Protein AF-A0A3M7MKB9-F1 (afdb_monomer_lite)

Sequence (208 aa):
MAQLQQQQKLPTPSTSHLDFATIYEPAEDSFLFLDTLTSTAESAFLHSRFHQDTDTDTDTTRIVQADLSSALQRGCVDVLLFNPPYVPTESVPVPVTEDACGQMDRFERESQLLALSYAGGEDGMEVTERLLAEVPGALSARGAAYVLFCARNKAGEALKRLMAGEKWRAKTEGEEQWEWAAEVVGKTGGKGGWERLEIWRIWRRFSS

pLDDT: mean 84.41, std 15.26, range [37.31, 98.62]

Structure (mmCIF, N/CA/C/O backbone):
data_AF-A0A3M7MKB9-F1
#
_entry.id   AF-A0A3M7MKB9-F1
#
loop_
_atom_site.group_PDB
_atom_site.id
_atom_site.type_symbol
_atom_site.label_atom_id
_atom_site.label_alt_id
_atom_site.label_comp_id
_atom_site.label_asym_id
_atom_site.label_entity_id
_atom_site.label_seq_id
_atom_site.pdbx_PDB_ins_code
_atom_site.Cartn_x
_atom_site.Cartn_y
_atom_site.Cartn_z
_atom_site.occupancy
_atom_site.B_iso_or_equiv
_atom_site.auth_seq_id
_atom_site.auth_comp_id
_atom_site.auth_asym_id
_atom_site.auth_atom_id
_atom_site.pdbx_PDB_model_num
ATOM 1 N N . MET A 1 1 ? 27.527 -45.168 -19.152 1.00 37.31 1 MET A N 1
ATOM 2 C CA . MET A 1 1 ? 28.279 -44.236 -18.284 1.00 37.31 1 MET A CA 1
ATOM 3 C C . MET A 1 1 ? 28.032 -42.823 -18.800 1.00 37.31 1 MET A C 1
ATOM 5 O O . MET A 1 1 ? 28.709 -42.407 -19.729 1.00 37.31 1 MET A O 1
ATOM 9 N N . ALA A 1 2 ? 27.002 -42.136 -18.300 1.00 40.38 2 ALA A N 1
ATOM 10 C CA . ALA A 1 2 ? 26.713 -40.753 -18.681 1.00 40.38 2 ALA A CA 1
ATOM 11 C C . ALA A 1 2 ? 27.564 -39.816 -17.811 1.00 40.38 2 ALA A C 1
ATOM 13 O O . ALA A 1 2 ? 27.472 -39.868 -16.586 1.00 40.38 2 ALA A O 1
ATOM 14 N N . GLN A 1 3 ? 28.428 -39.012 -18.430 1.00 43.62 3 GLN A N 1
ATOM 15 C CA . GLN A 1 3 ? 29.174 -37.964 -17.734 1.00 43.62 3 GLN A CA 1
ATOM 16 C C . GLN A 1 3 ? 28.221 -36.797 -17.442 1.00 43.62 3 GLN A C 1
ATOM 18 O O . GLN A 1 3 ? 27.707 -36.173 -18.367 1.00 43.62 3 GLN A O 1
ATOM 23 N N . LEU A 1 4 ? 27.980 -36.514 -16.158 1.00 46.84 4 LEU A N 1
ATOM 24 C CA . LEU A 1 4 ? 27.344 -35.274 -15.715 1.00 46.84 4 LEU A CA 1
ATOM 25 C C . LEU A 1 4 ? 28.237 -34.092 -16.118 1.00 46.84 4 LEU A C 1
ATOM 27 O O . LEU A 1 4 ? 29.340 -33.939 -15.594 1.00 46.84 4 LEU A O 1
ATOM 31 N N . GLN A 1 5 ? 27.758 -33.253 -17.035 1.00 53.00 5 GLN A N 1
ATOM 32 C CA . GLN A 1 5 ? 28.353 -31.943 -17.283 1.00 53.00 5 GLN A CA 1
ATOM 33 C C . GLN A 1 5 ? 28.130 -31.075 -16.040 1.00 53.00 5 GLN A C 1
ATOM 35 O O . GLN A 1 5 ? 26.995 -30.747 -15.697 1.00 53.00 5 GLN A O 1
ATOM 40 N N . GLN A 1 6 ? 29.212 -30.730 -15.340 1.00 57.75 6 GLN A N 1
ATOM 41 C CA . GLN A 1 6 ? 29.168 -29.726 -14.282 1.00 57.75 6 GLN A CA 1
ATOM 42 C C . GLN A 1 6 ? 28.787 -28.384 -14.908 1.00 57.75 6 GLN A C 1
ATOM 44 O O . GLN A 1 6 ? 29.537 -27.820 -15.703 1.00 57.75 6 GLN A O 1
ATOM 49 N N . GLN A 1 7 ? 27.606 -27.889 -14.547 1.00 56.28 7 GLN A N 1
ATOM 50 C CA . GLN A 1 7 ? 27.143 -26.554 -14.889 1.00 56.28 7 GLN A CA 1
ATOM 51 C C . GLN A 1 7 ? 28.134 -25.541 -14.298 1.00 56.28 7 GLN A C 1
ATOM 53 O O . GLN A 1 7 ? 28.218 -25.388 -13.078 1.00 56.28 7 GLN A O 1
ATOM 58 N N . GLN A 1 8 ? 28.930 -24.895 -15.156 1.00 61.84 8 GLN A N 1
ATOM 59 C CA . GLN A 1 8 ? 29.823 -23.812 -14.750 1.00 61.84 8 GLN A CA 1
ATOM 60 C C . GLN A 1 8 ? 28.979 -22.714 -14.096 1.00 61.84 8 GLN A C 1
ATOM 62 O O . GLN A 1 8 ? 28.206 -22.031 -14.766 1.00 61.84 8 GLN A O 1
ATOM 67 N N . LYS A 1 9 ? 29.106 -22.554 -12.775 1.00 49.25 9 LYS A N 1
ATOM 68 C CA . LYS A 1 9 ? 28.590 -21.371 -12.086 1.00 49.25 9 LYS A CA 1
ATOM 69 C C . LYS A 1 9 ? 29.403 -20.177 -12.565 1.00 49.25 9 LYS A C 1
ATOM 71 O O . LYS A 1 9 ? 30.612 -20.127 -12.344 1.00 49.25 9 LYS A O 1
ATOM 76 N N . LEU A 1 10 ? 28.736 -19.237 -13.228 1.00 62.75 10 LEU A N 1
ATOM 77 C CA . LEU A 1 10 ? 29.315 -17.931 -13.506 1.00 62.75 10 LEU A CA 1
ATOM 78 C C . LEU A 1 10 ? 29.673 -17.264 -12.164 1.00 62.75 10 LEU A C 1
ATOM 80 O O . LEU A 1 10 ? 28.913 -17.409 -11.200 1.00 62.75 10 LEU A O 1
ATOM 84 N N . PRO A 1 11 ? 30.829 -16.589 -12.063 1.00 70.69 11 PRO A N 1
ATOM 85 C CA . PRO A 1 11 ? 31.198 -15.872 -10.851 1.00 70.69 11 PRO A CA 1
ATOM 86 C C . PRO A 1 11 ? 30.162 -14.784 -10.558 1.00 70.69 11 PRO A C 1
ATOM 88 O O . PRO A 1 11 ? 29.661 -14.145 -11.484 1.00 70.69 11 PRO A O 1
ATOM 91 N N . THR A 1 12 ? 29.851 -14.572 -9.276 1.00 54.12 12 THR A N 1
ATOM 92 C CA . THR A 1 12 ? 28.961 -13.486 -8.852 1.00 54.12 12 THR A CA 1
ATOM 93 C C . THR A 1 12 ? 29.488 -12.163 -9.420 1.00 54.12 12 THR A C 1
ATOM 95 O O . THR A 1 12 ? 30.644 -11.821 -9.148 1.00 54.12 12 THR A O 1
ATOM 98 N N . PRO A 1 13 ? 28.696 -11.431 -10.223 1.00 71.00 13 PRO A N 1
ATOM 99 C CA . PRO A 1 13 ? 29.128 -10.163 -10.796 1.00 71.00 13 PRO A CA 1
ATOM 100 C C . PRO A 1 13 ? 29.480 -9.162 -9.693 1.00 71.00 13 PRO A C 1
ATOM 102 O O . PRO A 1 13 ? 28.758 -9.049 -8.704 1.00 71.00 13 PRO A O 1
ATOM 105 N N . SER A 1 14 ? 30.577 -8.421 -9.862 1.00 71.88 14 SER A N 1
ATOM 106 C CA . SER A 1 14 ? 30.921 -7.343 -8.932 1.00 71.88 14 SER A CA 1
ATOM 107 C C . SER A 1 14 ? 30.065 -6.113 -9.211 1.00 71.88 14 SER A C 1
ATOM 109 O O . SER A 1 14 ? 30.129 -5.550 -10.304 1.00 71.88 14 SER A O 1
ATOM 111 N N . THR A 1 15 ? 29.332 -5.645 -8.208 1.00 68.06 15 THR A N 1
ATOM 112 C CA . THR A 1 15 ? 28.556 -4.396 -8.246 1.00 68.06 15 THR A CA 1
ATOM 113 C C . THR A 1 15 ? 29.352 -3.186 -7.757 1.00 68.06 15 THR A C 1
ATOM 115 O O . THR A 1 15 ? 28.813 -2.093 -7.677 1.00 68.06 15 THR A O 1
ATOM 118 N N . SER A 1 16 ? 30.656 -3.332 -7.495 1.00 77.31 16 SER A N 1
ATOM 119 C CA . SER A 1 16 ? 31.532 -2.260 -6.985 1.00 77.31 16 SER A CA 1
ATOM 120 C C . SER A 1 16 ? 31.653 -1.023 -7.891 1.00 77.31 16 SER A C 1
ATOM 122 O O . SER A 1 16 ? 32.255 -0.033 -7.494 1.00 77.31 16 SER A O 1
ATOM 124 N N . HIS A 1 17 ? 31.164 -1.111 -9.128 1.00 74.06 17 HIS A N 1
ATOM 125 C CA . HIS A 1 17 ? 31.142 -0.032 -10.115 1.00 74.06 17 HIS A CA 1
ATOM 126 C C . HIS A 1 17 ? 29.811 0.735 -10.130 1.00 74.06 17 HIS A C 1
ATOM 128 O O . HIS A 1 17 ? 29.697 1.728 -10.845 1.00 74.06 17 HIS A O 1
ATOM 134 N N . LEU A 1 18 ? 28.805 0.251 -9.397 1.00 64.81 18 LEU A N 1
ATOM 135 C CA . LEU A 1 18 ? 27.513 0.903 -9.270 1.00 64.81 18 LEU A CA 1
ATOM 136 C C . LEU A 1 18 ? 27.637 2.030 -8.247 1.00 64.81 18 LEU A C 1
ATOM 138 O O . LEU A 1 18 ? 28.103 1.823 -7.127 1.00 64.81 18 LEU A O 1
ATOM 142 N N . ASP A 1 19 ? 27.231 3.228 -8.651 1.00 67.75 19 ASP A N 1
ATOM 143 C CA . ASP A 1 19 ? 27.093 4.351 -7.738 1.00 67.75 19 ASP A CA 1
ATOM 144 C C . ASP A 1 19 ? 25.709 4.284 -7.090 1.00 67.75 19 ASP A C 1
ATOM 146 O O . ASP A 1 19 ? 24.717 4.737 -7.666 1.00 67.75 19 ASP A O 1
ATOM 150 N N . PHE A 1 20 ? 25.648 3.709 -5.889 1.00 57.78 20 PHE A N 1
ATOM 151 C CA . PHE A 1 20 ? 24.422 3.592 -5.095 1.00 57.78 20 PHE A CA 1
ATOM 152 C C . PHE A 1 20 ? 23.850 4.948 -4.643 1.00 57.78 20 PHE A C 1
ATOM 154 O O . PHE A 1 20 ? 22.775 4.985 -4.063 1.00 57.78 20 PHE A O 1
ATOM 161 N N . ALA A 1 21 ? 24.517 6.077 -4.931 1.00 55.53 21 ALA A N 1
ATOM 162 C CA . ALA A 1 21 ? 23.906 7.404 -4.814 1.00 55.53 21 ALA A CA 1
ATOM 163 C C . ALA A 1 21 ? 22.979 7.755 -5.998 1.00 55.53 21 ALA A C 1
ATOM 165 O O . ALA A 1 21 ? 22.313 8.789 -5.979 1.00 55.53 21 ALA A O 1
ATOM 166 N N . THR A 1 22 ? 22.989 6.942 -7.058 1.00 54.62 22 THR A N 1
ATOM 167 C CA . THR A 1 22 ? 22.168 7.118 -8.270 1.00 54.62 22 THR A CA 1
ATOM 168 C C . THR A 1 22 ? 21.428 5.849 -8.690 1.00 54.62 22 THR A C 1
ATOM 170 O O . THR A 1 22 ? 20.592 5.895 -9.594 1.00 54.62 22 THR A O 1
ATOM 173 N N . ILE A 1 23 ? 21.762 4.715 -8.071 1.00 59.47 23 ILE A N 1
ATOM 174 C CA . ILE A 1 23 ? 21.238 3.393 -8.391 1.00 59.47 23 ILE A CA 1
ATOM 175 C C . ILE A 1 23 ? 20.544 2.855 -7.150 1.00 59.47 23 ILE A C 1
ATOM 177 O O . ILE A 1 23 ? 21.188 2.516 -6.161 1.00 59.47 23 ILE A O 1
ATOM 181 N N . TYR A 1 24 ? 19.227 2.760 -7.267 1.00 60.44 24 TYR A N 1
ATOM 182 C CA . TYR A 1 24 ? 18.331 2.226 -6.258 1.00 60.44 24 TYR A CA 1
ATOM 183 C C . TYR A 1 24 ? 18.705 0.785 -5.867 1.00 60.44 24 TYR A C 1
ATOM 185 O O . TYR A 1 24 ? 18.876 -0.079 -6.736 1.00 60.44 24 TYR A O 1
ATOM 193 N N . GLU A 1 25 ? 18.808 0.517 -4.564 1.00 67.06 25 GLU A N 1
ATOM 194 C CA . GLU A 1 25 ? 19.026 -0.834 -4.049 1.00 67.06 25 GLU A CA 1
ATOM 195 C C . GLU A 1 25 ? 17.684 -1.563 -3.856 1.00 67.06 25 GLU A C 1
ATOM 197 O O . GLU A 1 25 ? 16.878 -1.133 -3.035 1.00 67.06 25 GLU A O 1
ATOM 202 N N . PRO A 1 26 ? 17.455 -2.731 -4.495 1.00 64.69 26 PRO A N 1
ATOM 203 C CA . PRO A 1 26 ? 16.188 -3.469 -4.381 1.00 64.69 26 PRO A CA 1
ATOM 204 C C . PRO A 1 26 ? 15.765 -3.860 -2.956 1.00 64.69 26 PRO A C 1
ATOM 206 O O . PRO A 1 26 ? 14.619 -4.243 -2.732 1.00 64.69 26 PRO A O 1
ATOM 209 N N . ALA A 1 27 ? 16.691 -3.836 -1.994 1.00 73.50 27 ALA A N 1
ATOM 210 C CA . ALA A 1 27 ? 16.412 -4.169 -0.603 1.00 73.50 27 ALA A CA 1
ATOM 211 C C . ALA A 1 27 ? 15.839 -2.988 0.203 1.00 73.50 27 ALA A C 1
ATOM 213 O O . ALA A 1 27 ? 15.280 -3.218 1.279 1.00 73.50 27 ALA A O 1
ATOM 214 N N . GLU A 1 28 ? 15.954 -1.751 -0.293 1.00 81.56 28 GLU A N 1
ATOM 215 C CA . GLU A 1 28 ? 15.577 -0.535 0.437 1.00 81.56 28 GLU A CA 1
ATOM 216 C C . GLU A 1 28 ? 14.094 -0.540 0.836 1.00 81.56 28 GLU A C 1
ATOM 218 O O . GLU A 1 28 ? 13.769 -0.219 1.978 1.00 81.56 28 GLU A O 1
ATOM 223 N N . ASP A 1 29 ? 13.204 -1.020 -0.039 1.00 87.56 29 ASP A N 1
ATOM 224 C CA . ASP A 1 29 ? 11.773 -1.163 0.265 1.00 87.56 29 ASP A CA 1
ATOM 225 C C . ASP A 1 29 ? 11.523 -2.068 1.472 1.00 87.56 29 ASP A C 1
ATOM 227 O O . ASP A 1 29 ? 10.732 -1.756 2.364 1.00 87.56 29 ASP A O 1
ATOM 231 N N . SER A 1 30 ? 12.204 -3.217 1.495 1.00 89.38 30 SER A N 1
ATOM 232 C CA . SER A 1 30 ? 12.025 -4.220 2.544 1.00 89.38 30 SER A CA 1
ATOM 233 C C . SER A 1 30 ? 12.531 -3.691 3.880 1.00 89.38 30 SER A C 1
ATOM 235 O O . SER A 1 30 ? 11.852 -3.851 4.894 1.00 89.38 30 SER A O 1
ATOM 237 N N . PHE A 1 31 ? 13.681 -3.012 3.888 1.00 89.94 31 PHE A N 1
ATOM 238 C CA . PHE A 1 31 ? 14.190 -2.362 5.094 1.00 89.94 31 PHE A CA 1
ATOM 239 C C . PHE A 1 31 ? 13.277 -1.233 5.562 1.00 89.94 31 PHE A C 1
ATOM 241 O O . PHE A 1 31 ? 13.000 -1.151 6.755 1.00 89.94 31 PHE A O 1
ATOM 248 N N . LEU A 1 32 ? 12.714 -0.442 4.648 1.00 91.38 32 LEU A N 1
ATOM 249 C CA . LEU A 1 32 ? 11.755 0.597 5.006 1.00 91.38 32 LEU A CA 1
ATOM 250 C C . LEU A 1 32 ? 10.506 0.014 5.683 1.00 91.38 32 LEU A C 1
ATOM 252 O O . LEU A 1 32 ? 10.034 0.578 6.673 1.00 91.38 32 LEU A O 1
ATOM 256 N N . PHE A 1 33 ? 9.982 -1.120 5.203 1.00 94.62 33 PHE A N 1
ATOM 257 C CA . PHE A 1 33 ? 8.892 -1.830 5.883 1.00 94.62 33 PHE A CA 1
ATOM 258 C C . PHE A 1 33 ? 9.297 -2.284 7.283 1.00 94.62 33 PHE A C 1
ATOM 260 O O . PHE A 1 33 ? 8.550 -2.050 8.233 1.00 94.62 33 PHE A O 1
ATOM 267 N N . LEU A 1 34 ? 10.469 -2.906 7.425 1.00 94.44 34 LEU A N 1
ATOM 268 C CA . LEU A 1 34 ? 10.958 -3.379 8.720 1.00 94.44 34 LEU A CA 1
ATOM 269 C C . LEU A 1 34 ? 11.137 -2.223 9.708 1.00 94.44 34 LEU A C 1
ATOM 271 O O . LEU A 1 34 ? 10.602 -2.287 10.813 1.00 94.44 34 LEU A O 1
ATOM 275 N N . ASP A 1 35 ? 11.802 -1.144 9.306 1.00 93.06 35 ASP A N 1
ATOM 276 C CA . ASP A 1 35 ? 12.009 0.049 10.131 1.00 93.06 35 ASP A CA 1
ATOM 277 C C . ASP A 1 35 ? 10.675 0.691 10.533 1.00 93.06 35 ASP A C 1
ATOM 279 O O . ASP A 1 35 ? 10.482 1.093 11.680 1.00 93.06 35 ASP A O 1
ATOM 283 N N . THR A 1 36 ? 9.717 0.739 9.604 1.00 95.81 36 THR A N 1
ATOM 284 C CA . THR A 1 36 ? 8.379 1.284 9.860 1.00 95.81 36 THR A CA 1
ATOM 285 C C . THR A 1 36 ? 7.633 0.451 10.893 1.00 95.81 36 THR A C 1
ATOM 287 O O . THR A 1 36 ? 7.178 0.995 11.897 1.00 95.81 36 THR A O 1
ATOM 290 N N . LEU A 1 37 ? 7.537 -0.865 10.684 1.00 95.31 37 LEU A N 1
ATOM 291 C CA . LEU A 1 37 ? 6.775 -1.770 11.550 1.00 95.31 37 LEU A CA 1
ATOM 292 C C . LEU A 1 37 ? 7.426 -1.942 12.931 1.00 95.31 37 LEU A C 1
ATOM 294 O O . LEU A 1 37 ? 6.722 -2.113 13.927 1.00 95.31 37 LEU A O 1
ATOM 298 N N . THR A 1 38 ? 8.756 -1.854 13.007 1.00 94.12 38 THR A N 1
ATOM 299 C CA . THR A 1 38 ? 9.514 -1.925 14.269 1.00 94.12 38 THR A CA 1
ATOM 300 C C . THR A 1 38 ? 9.641 -0.577 14.981 1.00 94.12 38 THR A C 1
ATOM 302 O O . THR A 1 38 ? 10.131 -0.523 16.112 1.00 94.12 38 THR A O 1
ATOM 305 N N . SER A 1 39 ? 9.179 0.518 14.367 1.00 96.06 39 SER A N 1
ATOM 306 C CA . SER A 1 39 ? 9.149 1.823 15.023 1.00 96.06 39 SER A CA 1
ATOM 307 C C . SER A 1 39 ? 8.247 1.794 16.259 1.00 96.06 39 SER A C 1
ATOM 309 O O . SER A 1 39 ? 7.191 1.158 16.273 1.00 96.06 39 SER A O 1
ATOM 311 N N . THR A 1 40 ? 8.622 2.540 17.302 1.00 97.00 40 THR A N 1
ATOM 312 C CA . THR A 1 40 ? 7.870 2.574 18.567 1.00 97.00 40 THR A CA 1
ATOM 313 C C . THR A 1 40 ? 6.396 2.932 18.366 1.00 97.00 40 THR A C 1
ATOM 315 O O . THR A 1 40 ? 5.527 2.344 19.005 1.00 97.00 40 THR A O 1
ATOM 318 N N . ALA A 1 41 ? 6.109 3.893 17.484 1.00 96.38 41 ALA A N 1
ATOM 319 C CA . ALA A 1 41 ? 4.749 4.351 17.225 1.00 96.38 41 ALA A CA 1
ATOM 320 C C . ALA A 1 41 ? 3.914 3.281 16.509 1.00 96.38 41 ALA A C 1
ATOM 322 O O . ALA A 1 41 ? 2.775 3.032 16.905 1.00 96.38 41 ALA A O 1
ATOM 323 N N . GLU A 1 42 ? 4.480 2.627 15.492 1.00 96.75 42 GLU A N 1
ATOM 324 C CA . GLU A 1 42 ? 3.746 1.638 14.707 1.00 96.75 42 GLU A CA 1
ATOM 325 C C . GLU A 1 42 ? 3.581 0.319 15.459 1.00 96.75 42 GLU A C 1
ATOM 327 O O . GLU A 1 42 ? 2.486 -0.237 15.497 1.00 96.75 42 GLU A O 1
ATOM 332 N N . SER A 1 43 ? 4.625 -0.137 16.153 1.00 95.00 43 SER A N 1
ATOM 333 C CA . SER A 1 43 ? 4.526 -1.287 17.053 1.00 95.00 43 SER A CA 1
ATOM 334 C C . SER A 1 43 ? 3.450 -1.060 18.122 1.00 95.00 43 SER A C 1
ATOM 336 O O . SER A 1 43 ? 2.639 -1.949 18.376 1.00 95.00 43 SER A O 1
ATOM 338 N N . ALA A 1 44 ? 3.371 0.140 18.713 1.00 95.56 44 ALA A N 1
ATOM 339 C CA . ALA A 1 44 ? 2.315 0.476 19.669 1.00 95.56 44 ALA A CA 1
ATOM 340 C C . ALA A 1 44 ? 0.917 0.481 19.025 1.00 95.56 44 ALA A C 1
ATOM 342 O O . ALA A 1 44 ? -0.024 -0.052 19.617 1.00 95.56 44 ALA A O 1
ATOM 343 N N . PHE A 1 45 ? 0.778 1.036 17.815 1.00 95.75 45 PHE A N 1
ATOM 344 C CA . PHE A 1 45 ? -0.473 0.990 17.056 1.00 95.75 45 PHE A CA 1
ATOM 345 C C . PHE A 1 45 ? -0.926 -0.457 16.832 1.00 95.75 45 PHE A C 1
ATOM 347 O O . PHE A 1 45 ? -2.034 -0.811 17.239 1.00 95.75 45 PHE A O 1
ATOM 354 N N . LEU A 1 46 ? -0.057 -1.306 16.278 1.00 94.94 46 LEU A N 1
ATOM 355 C CA . LEU A 1 46 ? -0.346 -2.713 15.998 1.00 94.94 46 LEU A CA 1
ATOM 356 C C . LEU A 1 46 ? -0.720 -3.480 17.274 1.00 94.94 46 LEU A C 1
ATOM 358 O O . LEU A 1 46 ? -1.756 -4.141 17.300 1.00 94.94 46 LEU A O 1
ATOM 362 N N . HIS A 1 47 ? 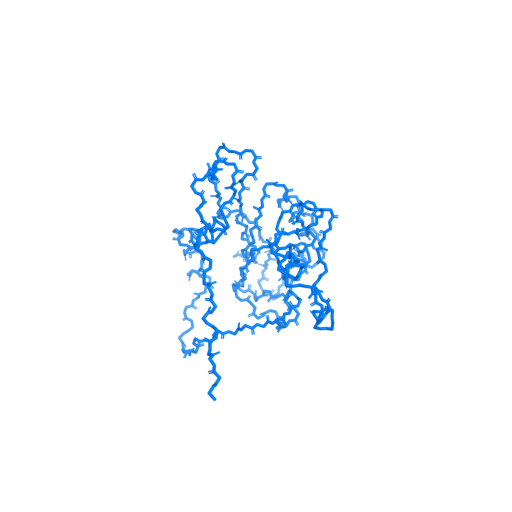0.047 -3.334 18.357 1.00 92.88 47 HIS A N 1
ATOM 363 C CA . HIS A 1 47 ? -0.258 -3.985 19.637 1.00 92.88 47 HIS A CA 1
ATOM 364 C C . HIS A 1 47 ? -1.587 -3.532 20.248 1.00 92.88 47 HIS A C 1
ATOM 366 O O . HIS A 1 47 ? -2.307 -4.343 20.828 1.00 92.88 47 HIS A O 1
ATOM 372 N N . SER A 1 48 ? -1.926 -2.245 20.132 1.00 92.44 48 SER A N 1
ATOM 373 C CA . SER A 1 48 ? -3.204 -1.730 20.637 1.00 92.44 48 SER A CA 1
ATOM 374 C C . SER A 1 48 ? -4.401 -2.244 19.836 1.00 92.44 48 SER A C 1
ATOM 376 O O . SER A 1 48 ? -5.499 -2.362 20.370 1.00 92.44 48 SER A O 1
ATOM 378 N N . ARG A 1 49 ? -4.184 -2.533 18.549 1.00 91.88 49 ARG A N 1
ATOM 379 C CA . ARG A 1 49 ? -5.227 -2.860 17.579 1.00 91.88 49 ARG A CA 1
ATOM 380 C C . ARG A 1 49 ? -5.505 -4.355 17.494 1.00 91.88 49 ARG A C 1
ATOM 382 O O . ARG A 1 49 ? -6.653 -4.762 17.326 1.00 91.88 49 ARG A O 1
ATOM 389 N N . PHE A 1 50 ? -4.449 -5.152 17.586 1.00 90.38 50 PHE A N 1
ATOM 390 C CA . PHE A 1 50 ? -4.482 -6.602 17.500 1.00 90.38 50 PHE A CA 1
ATOM 391 C C . PHE A 1 50 ? -4.126 -7.161 18.875 1.00 90.38 50 PHE A C 1
ATOM 393 O O . PHE A 1 50 ? -2.961 -7.398 19.197 1.00 90.38 50 PHE A O 1
ATOM 400 N N . HIS A 1 51 ? -5.143 -7.323 19.721 1.00 80.31 51 HIS A N 1
ATOM 401 C CA . HIS A 1 51 ? -4.978 -8.049 20.975 1.00 80.31 51 HIS A CA 1
ATOM 402 C C . HIS A 1 51 ? -4.589 -9.501 20.682 1.00 80.31 51 HIS A C 1
ATOM 404 O O . HIS A 1 51 ? -5.012 -10.075 19.679 1.00 80.31 51 HIS A O 1
ATOM 410 N N . GLN A 1 52 ? -3.777 -10.095 21.560 1.00 65.25 52 GLN A N 1
ATOM 411 C CA . GLN A 1 52 ? -3.530 -11.530 21.512 1.00 65.25 52 GLN A CA 1
ATOM 412 C C . GLN A 1 52 ? -4.832 -12.246 21.869 1.00 65.25 52 GLN A C 1
ATOM 414 O O . GLN A 1 52 ? -5.158 -12.390 23.047 1.00 65.25 52 GLN A O 1
ATOM 419 N N . ASP A 1 53 ? -5.573 -12.689 20.857 1.00 61.38 53 ASP A N 1
ATOM 420 C CA . ASP A 1 53 ? -6.538 -13.757 21.057 1.00 61.38 53 ASP A CA 1
ATOM 421 C C . ASP A 1 53 ? -5.715 -14.979 21.478 1.00 61.38 53 ASP A C 1
ATOM 423 O O . ASP A 1 53 ? -4.895 -15.500 20.717 1.00 61.38 53 ASP A O 1
ATOM 427 N N . THR A 1 54 ? -5.835 -15.384 22.742 1.00 60.38 54 THR A N 1
ATOM 428 C CA . THR A 1 54 ? -5.245 -16.642 23.181 1.00 60.38 54 THR A CA 1
ATOM 429 C C . THR A 1 54 ? -5.949 -17.755 22.422 1.00 60.38 54 THR A C 1
ATOM 431 O O . THR A 1 54 ? -7.156 -17.917 22.594 1.00 60.38 54 THR A O 1
ATOM 434 N N . ASP A 1 55 ? -5.158 -18.513 21.660 1.00 58.22 55 ASP A N 1
ATOM 435 C CA . ASP A 1 55 ? -5.418 -19.862 21.137 1.00 58.22 55 ASP A CA 1
ATOM 436 C C . ASP A 1 55 ? -5.661 -19.976 19.614 1.00 58.22 55 ASP A C 1
ATOM 438 O O . ASP A 1 55 ? -6.776 -19.912 19.105 1.00 58.22 55 ASP A O 1
ATOM 442 N N . THR A 1 56 ? -4.584 -20.168 18.848 1.00 52.72 56 THR A N 1
ATOM 443 C CA . THR A 1 56 ? -4.232 -21.450 18.198 1.00 52.72 56 THR A CA 1
ATOM 444 C C . THR A 1 56 ? -2.985 -21.228 17.344 1.00 52.72 56 THR A C 1
ATOM 446 O O . THR A 1 56 ? -3.023 -20.606 16.285 1.00 52.72 56 THR A O 1
ATOM 449 N N . ASP A 1 57 ? -1.857 -21.730 17.840 1.00 58.72 57 ASP A N 1
ATOM 450 C CA . ASP A 1 57 ? -0.553 -21.699 17.180 1.00 58.72 57 ASP A CA 1
ATOM 451 C C . ASP A 1 57 ? -0.585 -22.578 15.920 1.00 58.72 57 ASP A C 1
ATOM 453 O O . ASP A 1 57 ? -0.311 -23.779 15.941 1.00 58.72 57 ASP A O 1
ATOM 457 N N . THR A 1 58 ? -1.023 -21.988 14.813 1.00 65.25 58 THR A N 1
ATOM 458 C CA . THR A 1 58 ? -0.846 -22.566 13.483 1.00 65.25 58 THR A CA 1
ATOM 459 C C . THR A 1 58 ? -0.196 -21.517 12.603 1.00 65.25 58 THR A C 1
ATOM 461 O O . THR A 1 58 ? -0.844 -20.884 11.768 1.00 65.25 58 THR A O 1
ATOM 464 N N . ASP A 1 59 ? 1.112 -21.345 12.790 1.00 73.56 59 ASP A N 1
ATOM 465 C CA . ASP A 1 59 ? 1.962 -20.661 11.822 1.00 73.56 59 ASP A CA 1
ATOM 466 C C . ASP A 1 59 ? 1.849 -21.388 10.476 1.00 73.56 59 ASP A C 1
ATOM 468 O O . ASP A 1 59 ? 2.420 -22.457 10.245 1.00 73.56 59 ASP A O 1
ATOM 472 N N . THR A 1 60 ? 1.042 -20.825 9.576 1.00 86.31 60 THR A N 1
ATOM 473 C CA . THR A 1 60 ? 0.867 -21.351 8.225 1.00 86.31 60 THR A CA 1
ATOM 474 C C . THR A 1 60 ? 1.266 -20.297 7.211 1.00 86.31 60 THR A C 1
ATOM 476 O O . THR A 1 60 ? 0.567 -19.316 6.978 1.00 86.31 60 THR A O 1
ATOM 479 N N . THR A 1 61 ? 2.394 -20.533 6.551 1.00 90.00 61 THR A N 1
ATOM 480 C CA . THR A 1 61 ? 2.805 -19.738 5.395 1.00 90.00 61 THR A CA 1
ATOM 481 C C . THR A 1 61 ? 2.241 -20.383 4.140 1.00 90.00 61 THR A C 1
ATOM 483 O O . THR A 1 61 ? 2.531 -21.543 3.840 1.00 90.00 61 THR A O 1
ATOM 486 N N . ARG A 1 62 ? 1.428 -19.637 3.391 1.00 91.56 62 ARG A N 1
ATOM 487 C CA . ARG A 1 62 ? 0.879 -20.075 2.103 1.00 91.56 62 ARG A CA 1
ATOM 488 C C . ARG A 1 62 ? 1.342 -19.134 1.004 1.00 91.56 62 ARG A C 1
ATOM 490 O O . ARG A 1 62 ? 1.299 -17.921 1.169 1.00 91.56 62 ARG A O 1
ATOM 497 N N . ILE A 1 63 ? 1.748 -19.709 -0.122 1.00 93.25 63 ILE A N 1
ATOM 498 C CA . ILE A 1 63 ? 2.071 -18.973 -1.344 1.00 93.25 63 ILE A CA 1
ATOM 499 C C . ILE A 1 63 ? 0.959 -19.272 -2.340 1.00 93.25 63 ILE A C 1
ATOM 501 O O . ILE A 1 63 ? 0.633 -20.436 -2.576 1.00 93.25 63 ILE A O 1
ATOM 505 N N . VAL A 1 64 ? 0.366 -18.225 -2.900 1.00 92.88 64 VAL A N 1
ATOM 506 C CA . VAL A 1 64 ? -0.722 -18.333 -3.870 1.00 92.88 64 VAL A CA 1
ATOM 507 C C . VAL A 1 64 ? -0.392 -17.433 -5.050 1.00 92.88 64 VAL A C 1
ATOM 509 O O . VAL A 1 64 ? -0.077 -16.262 -4.864 1.00 92.88 64 VAL A O 1
ATOM 512 N N . GLN A 1 65 ? -0.473 -17.975 -6.264 1.00 91.50 65 GLN A N 1
ATOM 513 C CA . GLN A 1 65 ? -0.489 -17.160 -7.472 1.00 91.50 65 GLN A CA 1
ATOM 514 C C . GLN A 1 65 ? -1.915 -16.639 -7.672 1.00 91.50 65 GLN A C 1
ATOM 516 O O . GLN A 1 65 ? -2.841 -17.426 -7.860 1.00 91.50 65 GLN A O 1
ATOM 521 N N . ALA A 1 66 ? -2.095 -15.324 -7.623 1.00 92.81 66 ALA A N 1
ATOM 522 C CA . ALA A 1 66 ? -3.393 -14.681 -7.776 1.00 92.81 66 ALA A CA 1
ATOM 523 C C . ALA A 1 66 ? -3.243 -13.295 -8.407 1.00 92.81 66 ALA A C 1
ATOM 525 O O . ALA A 1 66 ? -2.165 -12.702 -8.374 1.00 92.81 66 ALA A O 1
ATOM 526 N N . ASP A 1 67 ? -4.343 -12.772 -8.945 1.00 93.88 67 ASP A N 1
ATOM 527 C CA . ASP A 1 67 ? -4.450 -11.355 -9.286 1.00 93.88 67 ASP A CA 1
ATOM 528 C C . ASP A 1 67 ? -4.888 -10.583 -8.035 1.00 93.88 67 ASP A C 1
ATOM 530 O O . ASP A 1 67 ? -6.037 -10.705 -7.601 1.00 93.88 67 ASP A O 1
ATOM 534 N N . LEU A 1 68 ? -3.952 -9.860 -7.416 1.00 95.56 68 LEU A N 1
ATOM 535 C CA . LEU A 1 68 ? -4.162 -9.085 -6.187 1.00 95.56 68 LEU A CA 1
ATOM 536 C C . LEU A 1 68 ? -4.909 -9.887 -5.100 1.00 95.56 68 LEU A C 1
ATOM 538 O O . LEU A 1 68 ? -4.453 -10.959 -4.698 1.00 95.56 68 LEU A O 1
ATOM 542 N N . SER A 1 69 ? -6.052 -9.390 -4.610 1.00 95.06 69 SER A N 1
ATOM 543 C CA . SER A 1 69 ? -6.812 -10.027 -3.527 1.00 95.06 69 SER A CA 1
ATOM 544 C C . SER A 1 69 ? -7.829 -11.072 -4.002 1.00 95.06 69 SER A C 1
ATOM 546 O O . SER A 1 69 ? -8.602 -11.580 -3.193 1.00 95.06 69 SER A O 1
ATOM 548 N N . SER A 1 70 ? -7.830 -11.450 -5.288 1.00 95.25 70 SER A N 1
ATOM 549 C CA . SER A 1 70 ? -8.837 -12.360 -5.872 1.00 95.25 70 SER A CA 1
ATOM 550 C C . SER A 1 70 ? -8.922 -13.741 -5.211 1.00 95.25 70 SER A C 1
ATOM 552 O O . SER A 1 70 ? -9.985 -14.361 -5.225 1.00 95.25 70 SER A O 1
ATOM 554 N N . ALA A 1 71 ? -7.831 -14.218 -4.607 1.00 95.31 71 ALA A N 1
ATOM 555 C CA . ALA A 1 71 ? -7.796 -15.485 -3.877 1.00 95.31 71 ALA A CA 1
ATOM 556 C C . ALA A 1 71 ? -8.192 -15.361 -2.392 1.00 95.31 71 ALA A C 1
ATOM 558 O O . ALA A 1 71 ? -8.189 -16.362 -1.672 1.00 95.31 71 ALA A O 1
ATOM 559 N N . LEU A 1 72 ? -8.509 -14.154 -1.916 1.00 93.81 72 LEU A N 1
ATOM 560 C CA . LEU A 1 72 ? -8.821 -13.873 -0.519 1.00 93.81 72 LEU A CA 1
ATOM 561 C C . LEU A 1 72 ? -10.330 -13.748 -0.303 1.00 93.81 72 LEU A C 1
AT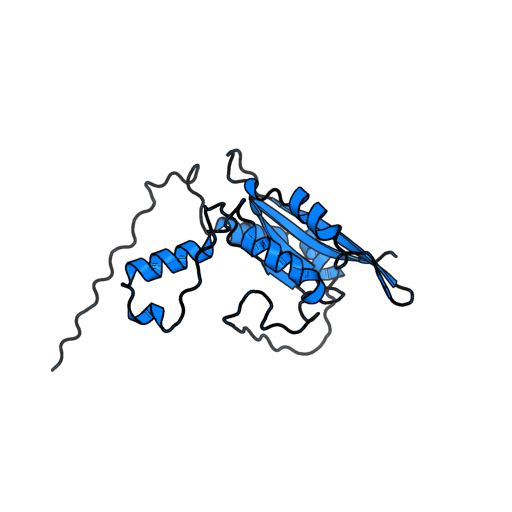OM 563 O O . LEU A 1 72 ? -11.084 -13.270 -1.153 1.00 93.81 72 LEU A O 1
ATOM 567 N N . GLN A 1 73 ? -10.782 -14.162 0.879 1.00 94.94 73 GLN A N 1
ATOM 568 C CA . GLN A 1 73 ? -12.144 -13.878 1.310 1.00 94.94 73 GLN A CA 1
ATOM 569 C C . GLN A 1 73 ? -12.285 -12.391 1.649 1.00 94.94 73 GLN A C 1
ATOM 571 O O . GLN A 1 73 ? -11.341 -11.726 2.073 1.00 94.94 73 GLN A O 1
ATOM 576 N N . ARG A 1 74 ? -13.492 -11.850 1.480 1.00 95.06 74 ARG A N 1
ATOM 577 C CA . ARG A 1 74 ? -13.758 -10.462 1.863 1.00 95.06 74 ARG A CA 1
ATOM 578 C C . ARG A 1 74 ? -13.621 -10.292 3.372 1.00 95.06 74 ARG A C 1
ATOM 580 O O . ARG A 1 74 ? -14.138 -11.106 4.130 1.00 95.06 74 ARG A O 1
ATOM 587 N N . GLY A 1 75 ? -12.980 -9.209 3.789 1.00 95.75 75 GLY A N 1
ATOM 588 C CA . GLY A 1 75 ? -12.842 -8.836 5.191 1.00 95.75 75 GLY A CA 1
ATOM 589 C C . GLY A 1 75 ? -11.969 -9.772 6.024 1.00 95.75 75 GLY A C 1
ATOM 590 O O . GLY A 1 75 ? -12.085 -9.743 7.246 1.00 95.75 75 GLY A O 1
ATOM 591 N N . CYS A 1 76 ? -11.133 -10.611 5.403 1.00 95.06 76 CYS A N 1
ATOM 592 C CA . CYS A 1 76 ? -10.314 -11.587 6.126 1.00 95.06 76 CYS A CA 1
ATOM 593 C C . CYS A 1 76 ? -8.895 -11.095 6.443 1.00 95.06 76 CYS A C 1
ATOM 595 O O . CYS A 1 76 ? -8.139 -11.818 7.085 1.00 95.06 76 CYS A O 1
ATOM 597 N N . VAL A 1 77 ? -8.502 -9.911 5.961 1.00 96.62 77 VAL A N 1
ATOM 598 C CA . VAL A 1 77 ? -7.123 -9.425 6.090 1.00 96.62 77 VAL A CA 1
ATOM 599 C C . VAL A 1 77 ? -6.997 -8.455 7.258 1.00 96.62 77 VAL A C 1
ATOM 601 O O . VAL A 1 77 ? -7.541 -7.352 7.220 1.00 96.62 77 VAL A O 1
ATOM 604 N N . ASP A 1 78 ? -6.251 -8.851 8.285 1.00 96.06 78 ASP A N 1
ATOM 605 C CA . ASP A 1 78 ? -5.923 -7.984 9.420 1.00 96.06 78 ASP A CA 1
ATOM 606 C C . ASP A 1 78 ? -4.750 -7.052 9.121 1.00 96.06 78 ASP A C 1
ATOM 608 O O . ASP A 1 78 ? -4.817 -5.857 9.392 1.00 96.06 78 ASP A O 1
ATOM 612 N N . VAL A 1 79 ? -3.686 -7.573 8.518 1.00 97.00 79 VAL A N 1
ATOM 613 C CA . VAL A 1 79 ? -2.533 -6.774 8.101 1.00 97.00 79 VAL A CA 1
ATOM 614 C C . VAL A 1 79 ? -2.258 -7.065 6.637 1.00 97.00 79 VAL A C 1
ATOM 616 O O . VAL A 1 79 ? -2.015 -8.210 6.259 1.00 97.00 79 VAL A O 1
ATOM 619 N N . LEU A 1 80 ? -2.311 -6.024 5.810 1.00 98.06 80 LEU A N 1
ATOM 620 C CA . LEU A 1 80 ? -1.938 -6.080 4.401 1.00 98.06 80 LEU A CA 1
ATOM 621 C C . LEU A 1 80 ? -0.639 -5.302 4.215 1.00 98.06 80 LEU A C 1
ATOM 623 O O . LEU A 1 80 ? -0.589 -4.118 4.530 1.00 98.06 80 LEU A O 1
ATOM 627 N N . LEU A 1 81 ? 0.392 -5.941 3.673 1.00 97.88 81 LEU A N 1
ATOM 628 C CA . LEU A 1 81 ? 1.618 -5.270 3.240 1.00 97.88 81 LEU A CA 1
ATOM 629 C C . LEU A 1 81 ? 1.671 -5.303 1.716 1.00 97.88 81 LEU A C 1
ATOM 631 O O . LEU A 1 81 ? 1.459 -6.361 1.121 1.00 97.88 81 LEU A O 1
ATOM 635 N N . PHE A 1 82 ? 1.952 -4.168 1.084 1.00 97.62 82 PHE A N 1
ATOM 636 C CA . PHE A 1 82 ? 2.096 -4.108 -0.362 1.00 97.62 82 PHE A CA 1
ATOM 637 C C . PHE A 1 82 ? 3.290 -3.260 -0.771 1.00 97.62 82 PHE A C 1
ATOM 639 O O . PHE A 1 82 ? 3.294 -2.042 -0.585 1.00 97.62 82 PHE A O 1
ATOM 646 N N . ASN A 1 83 ? 4.274 -3.931 -1.366 1.00 96.06 83 ASN A N 1
ATOM 647 C CA . ASN A 1 83 ? 5.327 -3.306 -2.147 1.00 96.06 83 ASN A CA 1
ATOM 648 C C . ASN A 1 83 ? 4.951 -3.402 -3.642 1.00 96.06 83 ASN A C 1
ATOM 650 O O . ASN A 1 83 ? 5.237 -4.433 -4.257 1.00 96.06 83 ASN A O 1
ATOM 654 N N . PRO A 1 84 ? 4.201 -2.432 -4.203 1.00 95.06 84 PRO A N 1
ATOM 655 C CA . PRO A 1 84 ? 3.750 -2.494 -5.592 1.00 95.06 84 PRO A CA 1
ATOM 656 C C . PRO A 1 84 ? 4.904 -2.384 -6.598 1.00 95.06 84 PRO A C 1
ATOM 658 O O . PRO A 1 84 ? 5.963 -1.866 -6.262 1.00 95.06 84 PRO A O 1
ATOM 661 N N . PRO A 1 85 ? 4.677 -2.720 -7.879 1.00 93.56 85 PRO A N 1
ATOM 662 C CA . PRO A 1 85 ? 5.479 -2.156 -8.956 1.00 93.56 85 PRO A CA 1
ATOM 663 C C . PRO A 1 85 ? 5.156 -0.654 -9.072 1.00 93.56 85 PRO A C 1
ATOM 665 O O . PRO A 1 85 ? 4.192 -0.271 -9.725 1.00 93.56 85 PRO A O 1
ATOM 668 N N . TYR A 1 86 ? 5.900 0.204 -8.371 1.00 91.38 86 TYR A N 1
ATOM 669 C CA . TYR A 1 86 ? 5.618 1.646 -8.255 1.00 91.38 86 TYR A CA 1
ATOM 670 C C . TYR A 1 86 ? 6.390 2.524 -9.245 1.00 91.38 86 TYR A C 1
ATOM 672 O O . TYR A 1 86 ? 6.260 3.752 -9.211 1.00 91.38 86 TYR A O 1
ATOM 680 N N . VAL A 1 87 ? 7.238 1.947 -10.098 1.00 90.00 87 VAL A N 1
ATOM 681 C CA . VAL A 1 87 ? 8.073 2.726 -11.019 1.00 90.00 87 VAL A CA 1
ATOM 682 C C . VAL A 1 87 ? 7.238 3.128 -12.236 1.00 90.00 87 VAL A C 1
ATOM 684 O O . VAL A 1 87 ? 6.664 2.254 -12.888 1.00 90.00 87 VAL A O 1
ATOM 687 N N . PRO A 1 88 ? 7.182 4.423 -12.596 1.00 90.69 88 PRO A N 1
ATOM 688 C CA . PRO A 1 88 ? 6.433 4.855 -13.768 1.00 90.69 88 PRO A CA 1
ATOM 689 C C . PRO A 1 88 ? 7.021 4.297 -15.066 1.00 90.69 88 PRO A C 1
ATOM 691 O O . PRO A 1 88 ? 8.207 4.486 -15.350 1.00 90.69 88 PRO A O 1
ATOM 694 N N . THR A 1 89 ? 6.174 3.664 -15.869 1.00 91.19 89 THR A N 1
ATOM 695 C CA . THR A 1 89 ? 6.502 3.079 -17.177 1.00 91.19 89 THR A CA 1
ATOM 696 C C . THR A 1 89 ? 5.416 3.427 -18.194 1.00 91.19 89 THR A C 1
ATOM 698 O O . THR A 1 89 ? 4.379 3.974 -17.837 1.00 91.19 89 THR A O 1
ATOM 701 N N . GLU A 1 90 ? 5.639 3.140 -19.479 1.00 89.19 90 GLU A N 1
ATOM 702 C CA . GLU A 1 90 ? 4.625 3.400 -20.518 1.00 89.19 90 GLU A CA 1
ATOM 703 C C . GLU A 1 90 ? 3.363 2.545 -20.346 1.00 89.19 90 GLU A C 1
ATOM 705 O O . GLU A 1 90 ? 2.273 2.963 -20.719 1.00 89.19 90 GLU A O 1
ATOM 710 N N . SER A 1 91 ? 3.517 1.335 -19.810 1.00 88.94 91 SER A N 1
ATOM 711 C CA . SER A 1 91 ? 2.419 0.420 -19.501 1.00 88.94 91 SER A CA 1
ATOM 712 C C . SER A 1 91 ? 2.849 -0.598 -18.447 1.00 88.94 91 SER A C 1
ATOM 714 O O . SER A 1 91 ? 4.050 -0.771 -18.188 1.00 88.94 91 SER A O 1
ATOM 716 N N . VAL A 1 92 ? 1.868 -1.273 -17.845 1.00 88.56 92 VAL A N 1
ATOM 717 C CA . VAL A 1 92 ? 2.096 -2.454 -17.006 1.00 88.56 92 VAL A CA 1
ATOM 718 C C . VAL A 1 92 ? 2.318 -3.683 -17.900 1.00 88.56 92 VAL A C 1
ATOM 720 O O . VAL A 1 92 ? 1.485 -3.961 -18.769 1.00 88.56 92 VAL A O 1
ATOM 723 N N . PRO A 1 93 ? 3.404 -4.453 -17.703 1.00 87.31 93 PRO A N 1
ATOM 724 C CA . PRO A 1 93 ? 3.640 -5.680 -18.451 1.00 87.31 93 PRO A CA 1
ATOM 725 C C . PRO A 1 93 ? 2.519 -6.699 -18.233 1.00 87.31 93 PRO A C 1
ATOM 727 O O . PRO A 1 93 ? 2.008 -6.869 -17.127 1.00 87.31 93 PRO A O 1
ATOM 730 N N . VAL A 1 94 ? 2.160 -7.430 -19.288 1.00 82.56 94 VAL A N 1
ATOM 731 C CA . VAL A 1 94 ? 1.171 -8.510 -19.185 1.00 82.56 94 VAL A CA 1
ATOM 732 C C . VAL A 1 94 ? 1.823 -9.725 -18.510 1.00 82.56 94 VAL A C 1
ATOM 734 O O . VAL A 1 94 ? 2.919 -10.119 -18.929 1.00 82.56 94 VAL A O 1
ATOM 737 N N . PRO A 1 95 ? 1.184 -10.346 -17.498 1.00 78.31 95 PRO A N 1
ATOM 738 C CA . PRO A 1 95 ? 1.667 -11.594 -16.919 1.00 78.31 95 PRO A CA 1
ATOM 739 C C . PRO A 1 95 ? 1.771 -12.696 -17.976 1.00 78.31 95 PRO A C 1
ATOM 741 O O . PRO A 1 95 ? 0.861 -12.886 -18.783 1.00 78.31 95 PRO A O 1
ATOM 744 N N . VAL A 1 96 ? 2.875 -13.442 -17.968 1.00 71.50 96 VAL A N 1
ATOM 745 C CA . VAL A 1 96 ? 3.075 -14.548 -18.913 1.00 71.50 96 VAL A CA 1
ATOM 746 C C . VAL A 1 96 ? 2.135 -15.692 -18.549 1.00 71.50 96 VAL A C 1
ATOM 748 O O . VAL A 1 96 ? 2.157 -16.177 -17.418 1.00 71.50 96 VAL A O 1
ATOM 751 N N . THR A 1 97 ? 1.321 -16.147 -19.498 1.00 70.75 97 THR A N 1
ATOM 752 C CA . THR A 1 97 ? 0.539 -17.375 -19.326 1.00 70.75 97 THR A CA 1
ATOM 753 C C . THR A 1 97 ? 1.438 -18.603 -19.475 1.00 70.75 97 THR A C 1
ATOM 755 O O . THR A 1 97 ? 2.482 -18.557 -20.136 1.00 70.75 97 THR A O 1
ATOM 758 N N . GLU A 1 98 ? 1.039 -19.724 -18.872 1.00 65.88 98 GLU A N 1
ATOM 759 C CA . GLU A 1 98 ? 1.779 -20.992 -18.972 1.00 65.88 98 GLU A CA 1
ATOM 760 C C . GLU A 1 98 ? 1.983 -21.442 -20.432 1.00 65.88 98 GLU A C 1
ATOM 762 O O . GLU A 1 98 ? 3.024 -22.011 -20.761 1.00 65.88 98 GLU A O 1
ATOM 767 N N . ASP A 1 99 ? 1.051 -21.102 -21.327 1.00 63.81 99 ASP A N 1
ATOM 768 C CA . ASP A 1 99 ? 1.126 -21.433 -22.755 1.00 63.81 99 ASP A CA 1
ATOM 769 C C . ASP A 1 99 ? 2.205 -20.627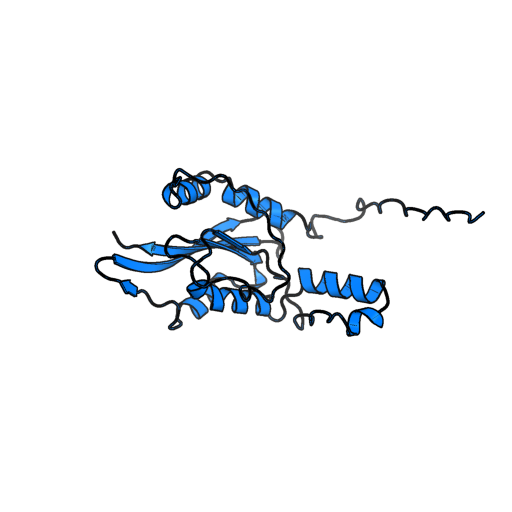 -23.504 1.00 63.81 99 ASP A C 1
ATOM 771 O O . ASP A 1 99 ? 2.944 -21.179 -24.322 1.00 63.81 99 ASP A O 1
ATOM 775 N N . ALA A 1 100 ? 2.348 -19.329 -23.208 1.00 61.66 100 ALA A N 1
ATOM 776 C CA . ALA A 1 100 ? 3.343 -18.453 -23.844 1.00 61.66 100 ALA A CA 1
ATOM 777 C C . ALA A 1 100 ? 4.768 -18.721 -23.331 1.00 61.66 100 ALA A C 1
ATOM 779 O O . ALA A 1 100 ? 5.757 -18.583 -24.054 1.00 61.66 100 ALA A O 1
ATOM 780 N N . CYS A 1 101 ? 4.867 -19.184 -22.086 1.00 59.84 101 CYS A N 1
ATOM 781 C CA . CYS A 1 101 ? 6.106 -19.572 -21.433 1.00 59.84 101 CYS A CA 1
ATOM 782 C C . CYS A 1 101 ? 6.914 -20.601 -22.255 1.00 59.84 101 CYS A C 1
ATOM 784 O O . CYS A 1 101 ? 8.142 -20.519 -22.305 1.00 59.84 101 CYS A O 1
ATOM 786 N N . GLY A 1 102 ? 6.259 -21.565 -22.908 1.00 62.88 102 GLY A N 1
ATOM 787 C CA . GLY A 1 102 ? 6.942 -22.619 -23.671 1.00 62.88 102 GLY A CA 1
ATOM 788 C C . GLY A 1 102 ? 7.656 -22.146 -24.945 1.00 62.88 102 GLY A C 1
ATOM 789 O O . GLY A 1 102 ? 8.486 -22.886 -25.470 1.00 62.88 102 GLY A O 1
ATOM 790 N N . GLN A 1 103 ? 7.341 -20.944 -25.440 1.00 65.12 103 GLN A N 1
ATOM 791 C CA . GLN A 1 103 ? 7.856 -20.408 -26.707 1.00 65.12 103 GLN A CA 1
ATOM 792 C C . GLN A 1 103 ? 8.935 -19.332 -26.535 1.00 65.12 103 GLN A C 1
ATOM 794 O O . GLN A 1 103 ? 9.668 -19.067 -27.484 1.00 65.12 103 GLN A O 1
ATOM 799 N N . MET A 1 104 ? 9.037 -18.733 -25.347 1.00 70.94 104 MET A N 1
ATOM 800 C CA . MET A 1 104 ? 10.003 -17.675 -25.048 1.00 70.94 104 MET A CA 1
ATOM 801 C C . MET A 1 104 ? 11.367 -18.240 -24.677 1.00 70.94 104 MET A C 1
ATOM 803 O O . MET A 1 104 ? 11.469 -19.266 -23.988 1.00 70.94 104 MET A O 1
ATOM 807 N N . ASP A 1 105 ? 12.422 -17.535 -25.080 1.00 81.19 105 ASP A N 1
ATOM 808 C CA . ASP A 1 105 ? 13.745 -17.842 -24.560 1.00 81.19 105 ASP A CA 1
ATOM 809 C C . ASP A 1 105 ? 13.839 -17.486 -23.058 1.00 81.19 105 ASP A C 1
ATOM 811 O O . ASP A 1 105 ? 13.001 -16.785 -22.477 1.00 81.19 105 ASP A O 1
ATOM 815 N N . ARG A 1 106 ? 14.845 -18.044 -22.374 1.00 80.75 106 ARG A N 1
ATOM 816 C CA . ARG A 1 106 ? 15.023 -17.839 -20.927 1.00 80.75 106 ARG A CA 1
ATOM 817 C C . ARG A 1 106 ? 15.207 -16.358 -20.582 1.00 80.75 106 ARG A C 1
ATOM 819 O O . ARG A 1 106 ? 14.729 -15.927 -19.537 1.00 80.75 106 ARG A O 1
ATOM 826 N N . PHE A 1 107 ? 15.910 -15.617 -21.430 1.00 79.50 107 PHE A N 1
ATOM 827 C CA . PHE A 1 107 ? 16.272 -14.231 -21.177 1.00 79.50 107 PHE A CA 1
ATOM 828 C C . PHE A 1 107 ? 15.057 -13.306 -21.310 1.00 79.50 107 PHE A C 1
ATOM 830 O O . PHE A 1 107 ? 14.825 -12.477 -20.433 1.00 79.50 107 PHE A O 1
ATOM 837 N N . GLU A 1 108 ? 14.233 -13.497 -22.339 1.00 81.00 108 GLU A N 1
ATOM 838 C CA . GLU A 1 108 ? 12.962 -12.796 -22.538 1.00 81.00 108 GLU A CA 1
ATOM 839 C C . GLU A 1 108 ? 12.025 -13.013 -21.350 1.00 81.00 108 GLU A C 1
ATOM 841 O O . GLU A 1 108 ? 11.469 -12.059 -20.802 1.00 81.00 108 GLU A O 1
ATOM 846 N N . ARG A 1 109 ? 11.916 -14.263 -20.884 1.00 79.31 109 ARG A N 1
ATOM 847 C CA . ARG A 1 109 ? 11.111 -14.586 -19.705 1.00 79.31 109 ARG A CA 1
ATOM 848 C C . ARG A 1 109 ? 11.636 -13.895 -18.444 1.00 79.31 109 ARG A C 1
ATOM 850 O O . ARG A 1 109 ? 10.845 -13.330 -17.693 1.00 79.31 109 ARG A O 1
ATOM 857 N N . GLU A 1 110 ? 12.941 -13.953 -18.187 1.00 81.94 110 GLU A N 1
ATOM 858 C CA . GLU A 1 110 ? 13.561 -13.308 -17.019 1.00 81.94 110 GLU A CA 1
ATOM 859 C C . GLU A 1 110 ? 13.392 -11.781 -17.066 1.00 81.94 110 GLU A C 1
ATOM 861 O O . GLU A 1 110 ? 13.046 -11.171 -16.054 1.00 81.94 110 GLU A O 1
ATOM 866 N N . SER A 1 111 ? 13.540 -11.171 -18.245 1.00 84.06 111 SER A N 1
ATOM 867 C CA . SER A 1 111 ? 13.315 -9.738 -18.453 1.00 84.06 111 SER A CA 1
ATOM 868 C C . SER A 1 111 ? 11.862 -9.338 -18.185 1.00 84.06 111 SER A C 1
ATOM 870 O O . SER A 1 111 ? 11.619 -8.331 -17.520 1.00 84.06 111 SER A O 1
ATOM 872 N N . GLN A 1 112 ? 10.894 -10.139 -18.634 1.00 83.50 112 GLN A N 1
ATOM 873 C CA . GLN A 1 112 ? 9.478 -9.859 -18.407 1.00 83.50 112 GLN A CA 1
ATOM 874 C C . GLN A 1 112 ? 9.070 -10.047 -16.941 1.00 83.50 112 GLN A C 1
ATOM 876 O O . GLN A 1 112 ? 8.333 -9.222 -16.402 1.00 83.50 112 GLN A O 1
ATOM 881 N N . LEU A 1 113 ? 9.570 -11.093 -16.275 1.00 84.75 113 LEU A N 1
ATOM 882 C CA . LEU A 1 113 ? 9.349 -11.295 -14.840 1.00 84.75 113 LE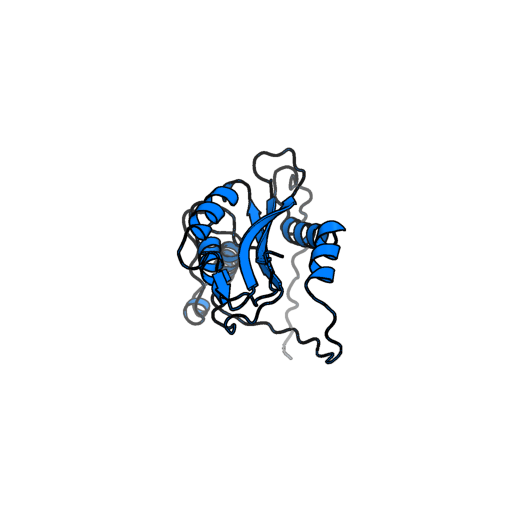U A CA 1
ATOM 883 C C . LEU A 1 113 ? 9.942 -10.151 -14.011 1.00 84.75 113 LEU A C 1
ATOM 885 O O . LEU A 1 113 ? 9.313 -9.708 -13.054 1.00 84.75 113 LEU A O 1
ATOM 889 N N . LEU A 1 114 ? 11.112 -9.642 -14.403 1.00 85.94 114 LEU A N 1
ATOM 890 C CA . LEU A 1 114 ? 11.705 -8.464 -13.778 1.00 85.94 114 LEU A CA 1
ATOM 891 C C . LEU A 1 114 ? 10.853 -7.215 -14.025 1.00 85.94 114 LEU A C 1
ATOM 893 O O . LEU A 1 114 ? 10.598 -6.457 -13.098 1.00 85.94 114 LEU A O 1
ATOM 897 N N . ALA A 1 115 ? 10.361 -7.008 -15.247 1.00 87.44 115 ALA A N 1
ATOM 898 C CA . ALA A 1 115 ? 9.491 -5.875 -15.544 1.00 87.44 115 ALA A CA 1
ATOM 899 C C . ALA A 1 115 ? 8.226 -5.888 -14.670 1.00 87.44 115 ALA A C 1
ATOM 901 O O . ALA A 1 115 ? 7.851 -4.851 -14.131 1.00 87.44 115 ALA A O 1
ATOM 902 N N . LEU A 1 116 ? 7.613 -7.057 -14.453 1.00 87.94 116 LEU A N 1
ATOM 903 C CA . LEU A 1 116 ? 6.444 -7.207 -13.576 1.00 87.94 116 LEU A CA 1
ATOM 904 C C . LEU A 1 116 ? 6.710 -6.802 -12.116 1.00 87.94 116 LEU A C 1
ATOM 906 O O . LEU A 1 116 ? 5.761 -6.454 -11.417 1.00 87.94 116 LEU A O 1
ATOM 910 N N . SER A 1 117 ? 7.963 -6.841 -11.644 1.00 88.50 117 SER A N 1
ATOM 911 C CA . SER A 1 117 ? 8.285 -6.493 -10.257 1.00 88.50 117 SER A CA 1
ATOM 912 C C . SER A 1 117 ? 8.408 -4.989 -10.014 1.00 88.50 117 SER A C 1
ATOM 914 O O . SER A 1 117 ? 8.310 -4.574 -8.865 1.00 88.50 117 SER A O 1
ATOM 916 N N . TYR A 1 118 ? 8.640 -4.174 -11.051 1.00 89.06 118 TYR A N 1
ATOM 917 C CA . TYR A 1 118 ? 8.851 -2.728 -10.885 1.00 89.06 118 TYR A CA 1
ATOM 918 C C . TYR A 1 118 ? 7.916 -1.848 -11.725 1.00 89.06 118 TYR A C 1
ATOM 920 O O . TYR A 1 118 ? 7.585 -0.747 -11.291 1.00 89.06 118 TYR A O 1
ATOM 928 N N . ALA A 1 119 ? 7.485 -2.296 -12.908 1.00 92.06 119 ALA A N 1
ATOM 929 C CA . ALA A 1 119 ? 6.774 -1.473 -13.884 1.00 92.06 119 ALA A CA 1
ATOM 930 C C . ALA A 1 119 ? 5.299 -1.259 -13.510 1.00 92.06 119 ALA A C 1
ATOM 932 O O . ALA A 1 119 ? 4.467 -2.159 -13.647 1.00 92.06 119 ALA A O 1
ATOM 933 N N . GLY A 1 120 ? 4.983 -0.049 -13.052 1.00 93.44 120 GLY A N 1
ATOM 934 C CA . GLY A 1 120 ? 3.668 0.329 -12.536 1.00 93.44 120 GLY A CA 1
ATOM 935 C C . GLY A 1 120 ? 2.763 1.073 -13.509 1.00 93.44 120 GLY A C 1
ATOM 936 O O . GLY A 1 120 ? 1.670 1.476 -13.110 1.00 93.44 120 GLY A O 1
ATOM 937 N N . GLY A 1 121 ? 3.205 1.290 -14.750 1.00 94.06 121 GLY A N 1
ATOM 938 C CA . GLY A 1 121 ? 2.448 2.039 -15.751 1.00 94.06 121 GLY A CA 1
ATOM 939 C C . GLY A 1 121 ? 2.410 3.543 -15.475 1.00 94.06 121 GLY A C 1
ATOM 940 O O . GLY A 1 121 ? 3.369 4.101 -14.924 1.00 94.06 121 GLY A O 1
ATOM 941 N N . GLU A 1 122 ? 1.313 4.206 -15.851 1.00 94.31 122 GLU A N 1
ATOM 942 C CA . GLU A 1 122 ? 1.154 5.657 -15.682 1.00 94.31 122 GLU A CA 1
ATOM 943 C C . GLU A 1 122 ? 1.335 6.078 -14.214 1.00 94.31 122 GLU A C 1
ATOM 945 O O . GLU A 1 122 ? 0.709 5.534 -13.303 1.00 94.31 122 GLU A O 1
ATOM 950 N N . ASP A 1 123 ? 2.256 7.022 -13.981 1.00 93.81 123 ASP A N 1
ATOM 951 C CA . ASP A 1 123 ? 2.696 7.471 -12.652 1.00 93.81 123 ASP A CA 1
ATOM 952 C C . ASP A 1 123 ? 3.102 6.333 -11.684 1.00 93.81 123 ASP A C 1
ATOM 954 O O . ASP A 1 123 ? 3.321 6.587 -10.501 1.00 93.81 123 ASP A O 1
ATOM 958 N N . GLY A 1 124 ? 3.278 5.098 -12.171 1.00 94.50 124 GLY A N 1
ATOM 959 C CA . GLY A 1 124 ? 3.564 3.914 -11.361 1.00 94.50 124 GLY A CA 1
ATOM 960 C C . GLY A 1 124 ? 2.366 3.422 -10.541 1.00 94.50 124 GLY A C 1
ATOM 961 O O . GLY A 1 124 ? 2.551 2.845 -9.471 1.00 94.50 124 GLY A O 1
ATOM 962 N N . MET A 1 125 ? 1.142 3.729 -10.976 1.00 96.25 125 MET A N 1
ATOM 963 C CA . MET A 1 125 ? -0.058 3.614 -10.145 1.00 96.25 125 MET A CA 1
ATOM 964 C C . MET A 1 125 ? -1.136 2.677 -10.692 1.00 96.25 125 MET A C 1
ATOM 966 O O . MET A 1 125 ? -2.092 2.394 -9.975 1.00 96.25 125 MET A O 1
ATOM 970 N N . GLU A 1 126 ? -0.993 2.117 -11.892 1.00 96.06 126 GLU A N 1
ATOM 971 C CA . GLU A 1 126 ? -2.040 1.275 -12.490 1.00 96.06 126 GLU A CA 1
ATOM 972 C C . GLU A 1 126 ? -2.353 0.027 -11.646 1.00 96.06 126 GLU A C 1
ATOM 974 O O . GLU A 1 126 ? -3.517 -0.309 -11.421 1.00 96.06 126 GLU A O 1
ATOM 979 N N . VAL A 1 127 ? -1.325 -0.651 -11.124 1.00 96.19 127 VAL A N 1
ATOM 980 C CA . VAL A 1 127 ? -1.502 -1.818 -10.237 1.00 96.19 127 VAL A CA 1
ATOM 981 C C . VAL A 1 127 ? -1.925 -1.379 -8.835 1.00 96.19 127 VAL A C 1
ATOM 983 O O . VAL A 1 127 ? -2.825 -1.966 -8.231 1.00 96.19 127 VAL A O 1
ATOM 986 N N . THR A 1 128 ? -1.305 -0.320 -8.322 1.00 97.00 128 THR A N 1
ATOM 987 C CA . THR A 1 128 ? -1.548 0.186 -6.970 1.00 97.00 128 THR A CA 1
ATOM 988 C C . THR A 1 128 ? -2.986 0.664 -6.792 1.00 97.00 128 THR A C 1
ATOM 990 O O . THR A 1 128 ? -3.630 0.321 -5.804 1.00 97.00 128 THR A O 1
ATOM 993 N N . GLU A 1 129 ? -3.546 1.391 -7.759 1.00 97.38 129 GLU A N 1
ATOM 994 C CA . GLU A 1 129 ? -4.932 1.864 -7.695 1.00 97.38 129 GLU A CA 1
ATOM 995 C C . GLU A 1 129 ? -5.950 0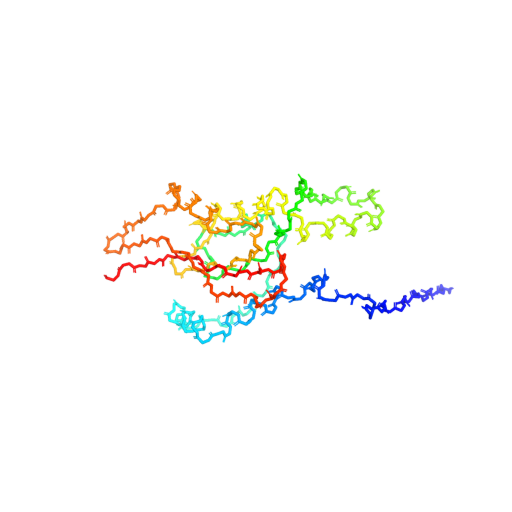.729 -7.754 1.00 97.38 129 GLU A C 1
ATOM 997 O O . GLU A 1 129 ? -6.985 0.803 -7.082 1.00 97.38 129 GLU A O 1
ATOM 1002 N N . ARG A 1 130 ? -5.649 -0.344 -8.498 1.00 97.19 130 ARG A N 1
ATOM 1003 C CA . ARG A 1 130 ? -6.475 -1.557 -8.497 1.00 97.19 130 ARG A CA 1
ATOM 1004 C C . ARG A 1 130 ? -6.525 -2.174 -7.105 1.00 97.19 130 ARG A C 1
ATOM 1006 O O . ARG A 1 130 ? -7.623 -2.417 -6.606 1.00 97.19 130 ARG A O 1
ATOM 1013 N N . LEU A 1 131 ? -5.375 -2.333 -6.441 1.00 97.38 131 LEU A N 1
ATOM 1014 C CA . LEU A 1 131 ? -5.357 -2.829 -5.064 1.00 97.38 131 LEU A CA 1
ATOM 1015 C C . LEU A 1 131 ? -6.122 -1.889 -4.128 1.00 97.38 131 LEU A C 1
ATOM 1017 O O . LEU A 1 131 ? -6.960 -2.347 -3.353 1.00 97.38 131 LEU A O 1
ATOM 1021 N N . LEU A 1 132 ? -5.876 -0.578 -4.198 1.00 97.62 132 LEU A N 1
ATOM 1022 C CA . LEU A 1 132 ? -6.571 0.392 -3.350 1.00 97.62 132 LEU A CA 1
ATOM 1023 C C . LEU A 1 132 ? -8.096 0.294 -3.535 1.00 97.62 132 LEU A C 1
ATOM 1025 O O . LEU A 1 132 ? -8.836 0.327 -2.557 1.00 97.62 132 LEU A O 1
ATOM 1029 N N . ALA A 1 133 ? -8.601 0.074 -4.749 1.00 96.69 133 ALA A N 1
ATOM 1030 C CA . ALA A 1 133 ? -10.034 -0.131 -4.985 1.00 96.69 133 ALA A CA 1
ATOM 1031 C C . ALA A 1 133 ? -10.615 -1.414 -4.338 1.00 96.69 133 ALA A C 1
ATOM 1033 O O . ALA A 1 133 ? -11.842 -1.501 -4.150 1.00 96.69 133 ALA A O 1
ATOM 1034 N N . GLU A 1 134 ? -9.764 -2.389 -4.007 1.00 96.69 134 GLU A N 1
ATOM 1035 C CA . GLU A 1 134 ? -10.093 -3.650 -3.328 1.00 96.69 134 GLU A CA 1
ATOM 1036 C C . GLU A 1 134 ? -9.942 -3.566 -1.799 1.00 96.69 134 GLU A C 1
ATOM 1038 O O . GLU A 1 134 ? -10.669 -4.265 -1.088 1.00 96.69 134 GLU A O 1
ATOM 1043 N N . VAL A 1 135 ? -9.089 -2.671 -1.279 1.00 97.44 135 VAL A N 1
ATOM 1044 C CA . VAL A 1 135 ? -8.809 -2.500 0.165 1.00 97.44 135 VAL A CA 1
ATOM 1045 C C . VAL A 1 135 ? -10.076 -2.457 1.036 1.00 97.44 135 VAL A C 1
ATOM 1047 O O . VAL A 1 135 ? -10.122 -3.202 2.021 1.00 97.44 135 VAL A O 1
ATOM 1050 N N . PRO A 1 136 ? -11.146 -1.699 0.697 1.00 96.31 136 PRO A N 1
ATOM 1051 C CA . PRO A 1 136 ? -12.358 -1.670 1.518 1.00 96.31 136 PRO A CA 1
ATOM 1052 C C . PRO A 1 136 ? -13.059 -3.022 1.683 1.00 96.31 136 PRO A C 1
ATOM 1054 O O . PRO A 1 136 ? -13.764 -3.226 2.672 1.00 96.31 136 PRO A O 1
ATOM 1057 N N . GLY A 1 137 ? -12.901 -3.916 0.703 1.00 95.44 137 GLY A N 1
ATOM 1058 C CA . GLY A 1 137 ? -13.461 -5.264 0.715 1.00 95.44 137 GLY A CA 1
ATOM 1059 C C . GLY A 1 137 ? -12.495 -6.331 1.226 1.00 95.44 137 GLY A C 1
ATOM 1060 O O . GLY A 1 137 ? -12.968 -7.369 1.675 1.00 95.44 137 GLY A O 1
ATOM 1061 N N . ALA A 1 138 ? -11.183 -6.097 1.167 1.00 96.69 138 ALA A N 1
ATOM 1062 C CA . ALA A 1 138 ? -10.164 -7.044 1.616 1.00 96.69 138 ALA A CA 1
ATOM 1063 C C . ALA A 1 138 ? -9.935 -6.988 3.137 1.00 96.69 138 ALA A C 1
ATOM 1065 O O . ALA A 1 138 ? -9.878 -8.032 3.790 1.00 96.69 138 ALA A O 1
ATOM 1066 N N . LEU A 1 139 ? -9.838 -5.781 3.709 1.00 97.38 139 LEU A N 1
ATOM 1067 C CA . LEU A 1 139 ? -9.506 -5.602 5.125 1.00 97.38 139 LEU A CA 1
ATOM 1068 C C . LEU A 1 139 ? -10.655 -5.988 6.062 1.00 97.38 139 LEU A C 1
ATOM 1070 O O . LEU A 1 139 ? -11.816 -5.627 5.833 1.00 97.38 139 LEU A O 1
ATOM 1074 N N . SER A 1 140 ? -10.303 -6.662 7.158 1.00 95.62 140 SER A N 1
ATOM 1075 C CA . SER A 1 140 ? -11.181 -6.881 8.309 1.00 95.62 140 SER A CA 1
ATOM 1076 C C . SER A 1 140 ? -11.558 -5.547 8.972 1.00 95.62 140 SER A C 1
ATOM 1078 O O . SER A 1 140 ? -10.987 -4.495 8.677 1.00 95.62 140 SER A O 1
ATOM 1080 N N . ALA A 1 141 ? -12.528 -5.553 9.893 1.00 92.81 141 ALA A N 1
ATOM 1081 C CA . ALA A 1 141 ? -12.947 -4.329 10.589 1.00 92.81 141 ALA A CA 1
ATOM 1082 C C . ALA A 1 141 ? -11.806 -3.674 11.393 1.00 92.81 141 ALA A C 1
ATOM 1084 O O . ALA A 1 141 ? -11.701 -2.446 11.444 1.00 92.81 141 ALA A O 1
ATOM 1085 N N . ARG A 1 142 ? -10.924 -4.496 11.976 1.00 93.38 142 ARG A N 1
ATOM 1086 C CA . ARG A 1 142 ? -9.737 -4.046 12.714 1.00 93.38 142 ARG A CA 1
ATOM 1087 C C . ARG A 1 142 ? -8.521 -3.803 11.817 1.00 93.38 142 ARG A C 1
ATOM 1089 O O . ARG A 1 142 ? -7.564 -3.198 12.295 1.00 93.38 142 ARG A O 1
ATOM 1096 N N . GLY A 1 143 ? -8.582 -4.240 10.559 1.00 96.31 143 GLY A N 1
ATOM 1097 C CA . GLY A 1 143 ? -7.427 -4.363 9.689 1.00 96.31 143 GLY A CA 1
ATOM 1098 C C . GLY A 1 143 ? -6.787 -3.046 9.251 1.00 96.31 143 GLY A C 1
ATOM 1099 O O . GLY A 1 143 ? -7.425 -1.986 9.223 1.00 96.31 143 GLY A O 1
ATOM 1100 N N . ALA A 1 144 ? -5.512 -3.139 8.887 1.00 98.19 144 ALA A N 1
ATOM 1101 C CA . ALA A 1 144 ? -4.693 -2.047 8.382 1.00 98.19 144 ALA A CA 1
ATOM 1102 C C . ALA A 1 144 ? -3.894 -2.496 7.149 1.00 98.19 144 ALA A C 1
ATOM 1104 O O . ALA A 1 144 ? -3.358 -3.604 7.105 1.00 98.19 144 ALA A O 1
ATOM 1105 N N . ALA A 1 145 ? -3.805 -1.623 6.148 1.00 98.56 145 ALA A N 1
ATOM 1106 C CA . ALA A 1 145 ? -2.952 -1.807 4.980 1.00 98.56 145 ALA A CA 1
ATOM 1107 C C . ALA A 1 145 ? -1.754 -0.858 5.032 1.00 98.56 145 ALA A C 1
ATOM 1109 O O . ALA A 1 145 ? -1.921 0.314 5.359 1.00 98.56 145 ALA A O 1
ATOM 1110 N N . TYR A 1 146 ? -0.579 -1.349 4.655 1.00 98.62 146 TYR A N 1
ATOM 1111 C CA . TYR A 1 146 ? 0.657 -0.590 4.505 1.00 98.62 146 TYR A CA 1
ATOM 1112 C C . TYR A 1 146 ? 1.096 -0.690 3.053 1.00 98.62 146 TYR A C 1
ATOM 1114 O O . TYR A 1 146 ? 1.408 -1.779 2.568 1.00 98.62 146 TYR A O 1
ATOM 1122 N N . VAL A 1 147 ? 1.089 0.440 2.358 1.00 98.38 147 VAL A N 1
ATOM 1123 C CA . VAL A 1 147 ? 1.399 0.503 0.929 1.00 98.38 147 VAL A CA 1
ATOM 1124 C C . VAL A 1 147 ? 2.583 1.431 0.720 1.00 98.38 147 VAL A C 1
ATOM 1126 O O . VAL A 1 147 ? 2.592 2.552 1.236 1.00 98.38 147 VAL A O 1
ATOM 1129 N N . LEU A 1 148 ? 3.579 0.947 -0.016 1.00 96.25 148 LEU A N 1
ATOM 1130 C CA . LEU A 1 148 ? 4.767 1.711 -0.373 1.00 96.25 148 LEU A CA 1
ATOM 1131 C C . LEU A 1 148 ? 4.522 2.535 -1.640 1.00 96.25 148 LEU A C 1
ATOM 1133 O O . LEU A 1 148 ? 3.910 2.065 -2.598 1.00 96.25 148 LEU A O 1
ATOM 1137 N N . PHE A 1 149 ? 5.016 3.769 -1.630 1.00 94.94 149 PHE A N 1
ATOM 1138 C CA . PHE A 1 149 ? 4.952 4.700 -2.748 1.00 94.94 149 PHE A CA 1
ATOM 1139 C C . PHE A 1 149 ? 6.284 5.424 -2.918 1.00 94.94 149 PHE A C 1
ATOM 1141 O O . PHE A 1 149 ? 6.923 5.798 -1.938 1.00 94.94 149 PHE A O 1
ATOM 1148 N N . CYS A 1 150 ? 6.653 5.727 -4.157 1.00 91.50 150 CYS A N 1
ATOM 1149 C CA . CYS A 1 150 ? 7.661 6.726 -4.481 1.00 91.50 150 CYS A CA 1
ATOM 1150 C C . CYS A 1 150 ? 7.028 8.116 -4.678 1.00 91.50 150 CYS A C 1
ATOM 1152 O O . CYS A 1 150 ? 5.828 8.261 -4.931 1.00 91.50 150 CYS A O 1
ATOM 1154 N N . ALA A 1 151 ? 7.852 9.166 -4.639 1.00 88.25 151 ALA A N 1
ATOM 1155 C CA . ALA A 1 151 ? 7.404 10.550 -4.823 1.00 88.25 151 ALA A CA 1
ATOM 1156 C C . ALA A 1 151 ? 6.580 10.780 -6.106 1.00 88.25 151 ALA A C 1
ATOM 1158 O O . ALA A 1 151 ? 5.654 11.594 -6.106 1.00 88.25 151 ALA A O 1
ATOM 1159 N N . ARG A 1 152 ? 6.889 10.061 -7.196 1.00 89.81 152 ARG A N 1
ATOM 1160 C CA . ARG A 1 152 ? 6.179 10.201 -8.479 1.00 89.81 152 ARG A CA 1
ATOM 1161 C C . ARG A 1 152 ? 4.759 9.648 -8.455 1.00 89.81 152 ARG A C 1
ATOM 1163 O O . ARG A 1 152 ? 3.948 10.115 -9.245 1.00 89.81 152 ARG A O 1
ATOM 1170 N N . ASN A 1 153 ? 4.445 8.741 -7.531 1.00 94.19 153 ASN A N 1
ATOM 1171 C CA . ASN A 1 153 ? 3.108 8.161 -7.420 1.00 94.19 153 ASN A CA 1
ATOM 1172 C C . ASN A 1 153 ? 2.061 9.153 -6.898 1.00 94.19 153 ASN A C 1
ATOM 1174 O O . ASN A 1 153 ? 0.869 8.864 -6.961 1.00 94.19 153 ASN A O 1
ATOM 1178 N N . LYS A 1 154 ? 2.486 10.303 -6.341 1.00 93.94 154 LYS A N 1
ATOM 1179 C CA . LYS A 1 154 ? 1.592 11.340 -5.790 1.00 93.94 154 LYS A CA 1
ATOM 1180 C C . LYS A 1 154 ? 0.548 10.744 -4.828 1.00 93.94 154 LYS A C 1
ATOM 1182 O O . LYS A 1 154 ? -0.632 11.090 -4.876 1.00 93.94 154 LYS A O 1
ATOM 1187 N N . ALA A 1 155 ? 0.993 9.850 -3.938 1.00 94.38 155 ALA A N 1
ATOM 1188 C CA . ALA A 1 155 ? 0.138 9.010 -3.092 1.00 94.38 155 ALA A CA 1
ATOM 1189 C C . ALA A 1 155 ? -0.979 9.782 -2.369 1.00 94.38 155 ALA A C 1
ATOM 1191 O O . ALA A 1 155 ? -2.129 9.354 -2.369 1.00 94.38 155 ALA A O 1
ATOM 1192 N N . GLY A 1 156 ? -0.669 10.959 -1.814 1.00 95.19 156 GLY A N 1
ATOM 1193 C CA . GLY A 1 156 ? -1.659 11.791 -1.127 1.00 95.19 156 GLY A CA 1
ATOM 1194 C C . GLY A 1 156 ? -2.805 12.269 -2.029 1.00 95.19 156 GLY A C 1
ATOM 1195 O O . GLY A 1 156 ? -3.957 12.284 -1.596 1.00 95.19 156 GLY A O 1
ATOM 1196 N N . GLU A 1 157 ? -2.524 12.626 -3.286 1.00 95.88 157 GLU A N 1
ATOM 1197 C CA . GLU A 1 157 ? -3.556 13.019 -4.256 1.00 95.88 157 GLU A CA 1
ATOM 1198 C C . GLU A 1 157 ? -4.393 11.811 -4.686 1.00 95.88 157 GLU A C 1
ATOM 1200 O O . GLU A 1 157 ? -5.626 11.884 -4.694 1.00 95.88 157 GLU A O 1
ATOM 1205 N N . ALA A 1 158 ? -3.731 10.688 -4.979 1.00 94.88 158 ALA A N 1
ATOM 1206 C CA . ALA A 1 158 ? -4.386 9.448 -5.379 1.00 94.88 158 ALA A CA 1
ATOM 1207 C C . ALA A 1 158 ? -5.315 8.915 -4.279 1.00 94.88 158 ALA A C 1
ATOM 1209 O O . ALA A 1 158 ? -6.492 8.657 -4.537 1.00 94.88 158 ALA A O 1
ATOM 1210 N N . LEU A 1 159 ? -4.833 8.830 -3.035 1.00 96.31 159 LEU A N 1
ATOM 1211 C CA . LEU A 1 159 ? -5.629 8.397 -1.886 1.00 96.31 159 LEU A CA 1
ATOM 1212 C C . LEU A 1 159 ? -6.794 9.347 -1.631 1.00 96.31 159 LEU A C 1
ATOM 1214 O O . LEU A 1 159 ? -7.927 8.891 -1.514 1.00 96.31 159 LEU A O 1
ATOM 1218 N N . LYS A 1 160 ? -6.568 10.666 -1.643 1.00 95.69 160 LYS A N 1
ATOM 1219 C CA . LYS A 1 160 ? -7.651 11.648 -1.479 1.00 95.69 160 LYS A CA 1
ATOM 1220 C C . LYS A 1 160 ? -8.742 11.482 -2.540 1.00 95.69 160 LYS A C 1
ATOM 1222 O O . LYS A 1 160 ? -9.927 11.559 -2.216 1.00 95.69 160 LYS A O 1
ATOM 1227 N N . ARG A 1 161 ? -8.358 11.248 -3.798 1.00 95.56 161 ARG A N 1
ATOM 1228 C CA . ARG A 1 161 ? -9.290 11.008 -4.908 1.00 95.56 161 ARG A CA 1
ATOM 1229 C C . ARG A 1 161 ? -10.058 9.698 -4.729 1.00 95.56 161 ARG A C 1
ATOM 1231 O O . ARG A 1 161 ? -11.281 9.699 -4.848 1.00 95.56 161 ARG A O 1
ATOM 1238 N N . LEU A 1 162 ? -9.367 8.597 -4.439 1.00 94.12 162 LEU A N 1
ATOM 1239 C CA . LEU A 1 162 ? -9.975 7.271 -4.285 1.00 94.12 162 LEU A CA 1
ATOM 1240 C C . LEU A 1 162 ? -10.907 7.213 -3.071 1.00 94.12 162 LEU A C 1
ATOM 1242 O O . LEU A 1 162 ? -12.034 6.725 -3.180 1.00 94.12 162 LEU A O 1
ATOM 1246 N N . MET A 1 163 ? -10.475 7.778 -1.945 1.00 94.94 163 MET A N 1
ATOM 1247 C CA . MET A 1 163 ? -11.226 7.798 -0.688 1.00 94.94 163 MET A CA 1
ATOM 1248 C C . MET A 1 163 ? -12.459 8.714 -0.726 1.00 94.94 163 MET A C 1
ATOM 1250 O O . MET A 1 163 ? -13.327 8.607 0.136 1.00 94.94 163 MET A O 1
ATOM 1254 N N . ALA A 1 164 ? -12.599 9.576 -1.739 1.00 93.62 164 ALA A N 1
ATOM 1255 C CA . ALA A 1 164 ? -13.834 10.328 -1.979 1.00 93.62 164 ALA A CA 1
ATOM 1256 C C . ALA A 1 164 ? -14.962 9.465 -2.592 1.00 93.62 164 ALA A C 1
ATOM 1258 O O . ALA A 1 164 ? -16.114 9.904 -2.666 1.00 93.62 164 ALA A O 1
ATOM 1259 N N . GLY A 1 165 ? -14.643 8.252 -3.057 1.00 92.94 165 GLY A N 1
ATOM 1260 C CA . GLY A 1 165 ? -15.592 7.326 -3.670 1.00 92.94 165 GLY A CA 1
ATOM 1261 C C . GLY A 1 165 ? -16.560 6.674 -2.677 1.00 92.94 165 GLY A C 1
ATOM 1262 O O . GLY A 1 165 ? -16.330 6.621 -1.472 1.00 92.94 165 GLY A O 1
ATOM 1263 N N . GLU A 1 166 ? -17.651 6.106 -3.197 1.00 90.62 166 GLU A N 1
ATOM 1264 C CA . GLU A 1 166 ? -18.726 5.509 -2.388 1.00 90.62 166 GLU A CA 1
ATOM 1265 C C . GLU A 1 166 ? -18.247 4.383 -1.457 1.00 90.62 166 GLU A C 1
ATOM 1267 O O . GLU A 1 166 ? -18.659 4.321 -0.300 1.00 90.62 166 GLU A O 1
ATOM 1272 N N . LYS A 1 167 ? -17.319 3.539 -1.927 1.00 90.88 167 LYS A N 1
ATOM 1273 C CA . LYS A 1 167 ? -16.741 2.430 -1.144 1.00 90.88 167 LYS A CA 1
ATOM 1274 C C . LYS A 1 167 ? -16.000 2.888 0.122 1.00 90.88 167 LYS A C 1
ATOM 1276 O O . LYS A 1 167 ? -15.833 2.092 1.044 1.00 90.88 167 LYS A O 1
ATOM 1281 N N . TRP A 1 168 ? -15.569 4.145 0.153 1.00 94.25 168 TRP A N 1
ATOM 1282 C CA . TRP A 1 168 ? -14.738 4.738 1.198 1.00 94.25 168 TRP A CA 1
ATOM 1283 C C . TRP A 1 168 ? -15.500 5.726 2.085 1.00 94.25 168 TRP A C 1
ATOM 1285 O O . TRP A 1 168 ? -14.905 6.396 2.927 1.00 94.25 168 TRP A O 1
ATOM 1295 N N . ARG A 1 169 ? -16.822 5.835 1.923 1.00 91.38 169 ARG A N 1
ATOM 1296 C CA . ARG A 1 169 ? -17.627 6.676 2.810 1.00 91.38 169 ARG A CA 1
ATOM 1297 C C . ARG A 1 169 ? -17.551 6.155 4.242 1.00 91.38 169 ARG A C 1
ATOM 1299 O O . ARG A 1 169 ? -17.552 4.944 4.464 1.00 91.38 169 ARG A O 1
ATOM 1306 N N . ALA A 1 170 ? -17.523 7.091 5.187 1.00 87.81 170 ALA A N 1
ATOM 1307 C CA . ALA A 1 170 ? -17.735 6.792 6.594 1.00 87.81 170 ALA A CA 1
ATOM 1308 C C . ALA A 1 170 ? -19.045 6.018 6.767 1.00 87.81 170 ALA A C 1
ATOM 1310 O O . ALA A 1 170 ? -20.023 6.265 6.049 1.00 87.81 170 ALA A O 1
ATOM 1311 N N . LYS A 1 171 ? -19.050 5.075 7.704 1.00 87.50 171 LYS A N 1
ATOM 1312 C CA . LYS A 1 171 ? -20.215 4.245 7.994 1.00 87.50 171 LYS A CA 1
ATOM 1313 C C . LYS A 1 171 ? -20.543 4.307 9.473 1.00 87.50 171 LYS A C 1
ATOM 1315 O O . LYS A 1 171 ? -19.672 4.492 10.320 1.00 87.50 171 LYS A O 1
ATOM 1320 N N . THR A 1 172 ? -21.822 4.113 9.742 1.00 83.75 172 THR A N 1
ATOM 1321 C CA . THR A 1 172 ? -22.351 3.889 11.079 1.00 83.75 172 THR A CA 1
ATOM 1322 C C . THR A 1 172 ? -22.966 2.500 11.067 1.00 83.75 172 THR A C 1
ATOM 1324 O O . THR A 1 172 ? -23.894 2.244 10.296 1.00 83.75 172 THR A O 1
ATOM 1327 N N . GLU A 1 173 ? -22.413 1.594 11.864 1.00 75.12 173 GLU A N 1
ATOM 1328 C CA . GLU A 1 173 ? -22.915 0.232 12.036 1.00 75.12 173 GLU A CA 1
ATOM 1329 C C . GLU A 1 173 ? -23.279 0.049 13.513 1.00 75.12 173 GLU A C 1
ATOM 1331 O O . GLU A 1 173 ? -22.417 -0.057 14.379 1.00 75.12 173 GLU A O 1
ATOM 1336 N N . GLY A 1 174 ? -24.581 0.065 13.814 1.00 78.94 174 GLY A N 1
ATOM 1337 C CA . GLY A 1 174 ? -25.058 0.063 15.197 1.00 78.94 174 GLY A CA 1
ATOM 1338 C C . GLY A 1 174 ? -24.711 1.367 15.921 1.00 78.94 174 GLY A C 1
ATOM 1339 O O . GLY A 1 174 ? -25.064 2.445 15.444 1.00 78.94 174 GLY A O 1
ATOM 13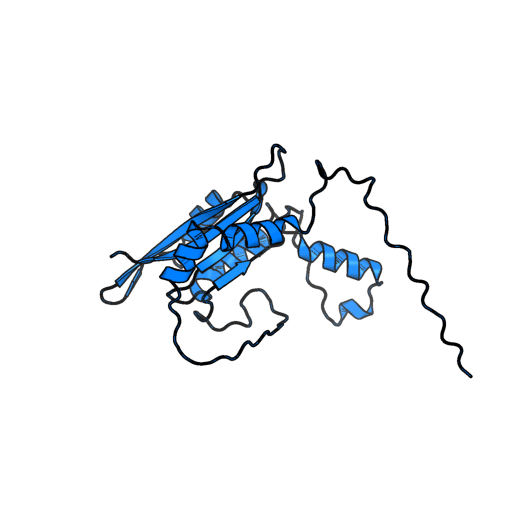40 N N . GLU A 1 175 ? -24.048 1.254 17.072 1.00 78.75 175 GLU A N 1
ATOM 1341 C CA . GLU A 1 175 ? -23.577 2.394 17.877 1.00 78.75 175 GLU A CA 1
ATOM 1342 C C . GLU A 1 175 ? -22.178 2.878 17.458 1.00 78.75 175 GLU A C 1
ATOM 1344 O O . GLU A 1 175 ? -21.756 3.960 17.860 1.00 78.75 175 GLU A O 1
ATOM 1349 N N . GLU A 1 176 ? -21.465 2.117 16.621 1.00 81.62 176 GLU A N 1
ATOM 1350 C CA . GLU A 1 176 ? -20.107 2.448 16.202 1.00 81.62 176 GLU A CA 1
ATOM 1351 C C . GLU A 1 176 ? -20.111 3.263 14.906 1.00 81.62 176 GLU A C 1
ATOM 1353 O O . GLU A 1 176 ? -20.634 2.852 13.863 1.00 81.62 176 GLU A O 1
ATOM 1358 N N . GLN A 1 177 ? -19.475 4.429 14.962 1.00 91.50 177 GLN A N 1
ATOM 1359 C CA . GLN A 1 177 ? -19.187 5.250 13.795 1.00 91.50 177 GLN A CA 1
ATOM 1360 C C . GLN A 1 177 ? -17.705 5.141 13.455 1.00 91.50 177 GLN A C 1
ATOM 1362 O O . GLN A 1 177 ? -16.844 5.227 14.330 1.00 91.50 177 GLN A O 1
ATOM 1367 N N . TRP A 1 178 ? -17.393 4.983 12.174 1.00 94.12 178 TRP A N 1
ATOM 1368 C CA . TRP A 1 178 ? -16.013 4.960 11.715 1.00 94.12 178 TRP A CA 1
ATOM 1369 C C . TRP A 1 178 ? -15.855 5.592 10.338 1.00 94.12 178 TRP A C 1
ATOM 1371 O O . TRP A 1 178 ? -16.777 5.653 9.521 1.00 94.12 178 TRP A O 1
ATOM 1381 N N . GLU A 1 179 ? -14.639 6.040 10.064 1.00 95.62 179 GLU A N 1
ATOM 1382 C CA . GLU A 1 179 ? -14.229 6.570 8.770 1.00 95.62 179 GLU A CA 1
ATOM 1383 C C . GLU A 1 179 ? -12.894 5.971 8.341 1.00 95.62 179 GLU A C 1
ATOM 1385 O O . GLU A 1 179 ? -12.151 5.422 9.152 1.00 95.62 179 GLU A O 1
ATOM 1390 N N . TRP A 1 180 ? -12.572 6.061 7.056 1.00 96.94 180 TRP A N 1
ATOM 1391 C CA . TRP A 1 180 ? -11.252 5.662 6.591 1.00 96.94 180 TRP A CA 1
ATOM 1392 C C . TRP A 1 180 ? -10.224 6.751 6.883 1.00 96.94 180 TRP A C 1
ATOM 1394 O O . TRP A 1 180 ? -10.451 7.926 6.606 1.00 96.94 180 TRP A O 1
ATOM 1404 N N . ALA A 1 181 ? -9.072 6.339 7.396 1.00 96.94 181 ALA A N 1
ATOM 1405 C CA . ALA A 1 181 ? -7.912 7.183 7.620 1.00 96.94 181 ALA A CA 1
ATOM 1406 C C . ALA A 1 181 ? -6.732 6.666 6.795 1.00 96.94 181 ALA A C 1
ATOM 1408 O O . ALA A 1 181 ? -6.608 5.461 6.562 1.00 96.94 181 ALA A O 1
ATOM 1409 N N . ALA A 1 182 ? -5.877 7.590 6.362 1.00 98.00 182 ALA A N 1
ATOM 1410 C CA . ALA A 1 182 ? -4.618 7.279 5.712 1.00 98.00 182 ALA A CA 1
ATOM 1411 C C . ALA A 1 182 ? -3.544 8.280 6.150 1.00 98.00 182 ALA A C 1
ATOM 1413 O O . ALA A 1 182 ? -3.791 9.487 6.131 1.00 98.00 182 ALA A O 1
ATOM 1414 N N . GLU A 1 183 ? -2.365 7.796 6.533 1.00 97.56 183 GLU A N 1
ATOM 1415 C CA . GLU A 1 183 ? -1.246 8.657 6.927 1.00 97.56 183 GLU A CA 1
ATOM 1416 C C . GLU A 1 183 ? 0.105 8.031 6.589 1.00 97.56 183 GLU A C 1
ATOM 1418 O O . GLU A 1 183 ? 0.215 6.813 6.447 1.00 97.56 183 GLU A O 1
ATOM 1423 N N . VAL A 1 184 ? 1.141 8.865 6.482 1.00 97.69 184 VAL A N 1
ATOM 1424 C CA . VAL A 1 184 ? 2.504 8.370 6.287 1.00 97.69 184 VAL A CA 1
ATOM 1425 C C . VAL A 1 184 ? 3.099 7.939 7.617 1.00 97.69 184 VAL A C 1
ATOM 1427 O O . VAL A 1 184 ? 3.197 8.749 8.537 1.00 97.69 184 VAL A O 1
ATOM 1430 N N . VAL A 1 185 ? 3.551 6.692 7.677 1.00 97.56 185 VAL A N 1
ATOM 1431 C CA . VAL A 1 185 ? 4.128 6.071 8.879 1.00 97.56 185 VAL A CA 1
ATOM 1432 C C . VAL A 1 185 ? 5.611 5.722 8.720 1.00 97.56 185 VAL A C 1
ATOM 1434 O O . VAL A 1 185 ? 6.303 5.536 9.714 1.00 97.56 185 VAL A O 1
ATOM 1437 N N . GLY A 1 186 ? 6.126 5.712 7.486 1.00 94.75 186 GLY A N 1
ATOM 1438 C CA . GLY A 1 186 ? 7.538 5.472 7.179 1.00 94.75 186 GLY A CA 1
ATOM 1439 C C . GLY A 1 186 ? 8.015 6.311 6.001 1.00 94.75 186 GLY A C 1
ATOM 1440 O O . GLY A 1 186 ? 7.240 6.558 5.077 1.00 94.75 186 GLY A O 1
ATOM 1441 N N . LYS A 1 187 ? 9.271 6.775 6.028 1.00 92.06 187 LYS A N 1
ATOM 1442 C CA . LYS A 1 187 ? 9.892 7.557 4.942 1.00 92.06 187 LYS A CA 1
ATOM 1443 C C . LYS A 1 187 ? 11.388 7.282 4.832 1.00 92.06 187 LYS A C 1
ATOM 1445 O O . LYS A 1 187 ? 12.052 7.167 5.860 1.00 92.06 187 LYS A O 1
ATOM 1450 N N . THR A 1 188 ? 11.934 7.308 3.619 1.00 86.31 188 THR A N 1
ATOM 1451 C CA . THR A 1 188 ? 13.392 7.362 3.408 1.00 86.31 188 THR A CA 1
ATOM 1452 C C . THR A 1 188 ? 13.918 8.799 3.552 1.00 86.31 188 THR A C 1
ATOM 1454 O O . THR A 1 188 ? 13.244 9.782 3.229 1.00 86.31 188 THR A O 1
ATOM 1457 N N . GLY A 1 189 ? 15.135 8.946 4.090 1.00 63.62 189 GLY A N 1
ATOM 1458 C CA . GLY A 1 189 ? 15.751 10.239 4.438 1.00 63.62 189 GLY A CA 1
ATOM 1459 C C . GLY A 1 189 ? 16.593 10.909 3.338 1.00 63.62 189 GLY A C 1
ATOM 1460 O O . GLY A 1 189 ? 17.309 11.870 3.630 1.00 63.62 189 GLY A O 1
ATOM 1461 N N . GLY A 1 190 ? 16.566 10.415 2.097 1.00 57.78 190 GLY A N 1
ATOM 1462 C CA . GLY A 1 190 ? 17.531 10.773 1.048 1.00 57.78 190 GLY A CA 1
ATOM 1463 C C . GLY A 1 190 ? 17.461 12.218 0.521 1.00 57.78 190 GLY A C 1
ATOM 1464 O O . GLY A 1 190 ? 16.392 12.751 0.210 1.00 57.78 190 GLY A O 1
ATOM 1465 N N . LYS A 1 191 ? 18.638 12.848 0.354 1.00 45.56 191 LYS A N 1
ATOM 1466 C CA . LYS A 1 191 ? 18.866 14.074 -0.441 1.00 45.56 191 LYS A CA 1
ATOM 1467 C C . LYS A 1 191 ? 19.155 13.700 -1.907 1.00 45.56 191 LYS A C 1
ATOM 1469 O O . LYS A 1 191 ? 20.247 13.952 -2.401 1.00 45.56 191 LYS A O 1
ATOM 1474 N N . GLY A 1 192 ? 18.186 13.107 -2.595 1.00 43.59 192 GLY A N 1
ATOM 1475 C CA . GLY A 1 192 ? 18.283 12.736 -4.011 1.00 43.59 192 GLY A CA 1
ATOM 1476 C C . GLY A 1 192 ? 16.893 12.765 -4.636 1.00 43.59 192 GLY A C 1
ATOM 1477 O O . GLY A 1 192 ? 15.958 12.184 -4.097 1.00 43.59 192 GLY A O 1
ATOM 1478 N N . GLY A 1 193 ? 16.712 13.519 -5.721 1.00 47.66 193 GLY A N 1
ATOM 1479 C CA . GLY A 1 193 ? 15.403 13.975 -6.219 1.00 47.66 193 GLY A CA 1
ATOM 1480 C C . GLY A 1 193 ? 14.415 12.912 -6.728 1.00 47.66 193 GLY A C 1
ATOM 1481 O O . GLY A 1 193 ? 13.360 13.301 -7.220 1.00 47.66 193 GLY A O 1
ATOM 1482 N N . TRP A 1 194 ? 14.722 11.614 -6.618 1.00 51.59 194 TRP A N 1
ATOM 1483 C CA . TRP A 1 194 ? 13.912 10.513 -7.165 1.00 51.59 194 TRP A CA 1
ATOM 1484 C C . TRP A 1 194 ? 13.635 9.364 -6.168 1.00 51.59 194 TRP A C 1
ATOM 1486 O O . TRP A 1 194 ? 12.811 8.509 -6.468 1.00 51.59 194 TRP A O 1
ATOM 1496 N N . GLU A 1 195 ? 14.226 9.382 -4.965 1.00 64.44 195 GLU A N 1
ATOM 1497 C CA . GLU A 1 195 ? 14.281 8.230 -4.031 1.00 64.44 195 GLU A CA 1
ATOM 1498 C C . GLU A 1 195 ? 13.489 8.440 -2.732 1.00 64.44 195 GLU A C 1
ATOM 1500 O O . GLU A 1 195 ? 13.698 7.755 -1.732 1.00 64.44 195 GLU A O 1
ATOM 1505 N N . ARG A 1 196 ? 12.577 9.420 -2.695 1.00 83.06 196 ARG A N 1
ATOM 1506 C CA . ARG A 1 196 ? 11.707 9.557 -1.524 1.00 83.06 196 ARG A CA 1
ATOM 1507 C C . ARG A 1 196 ? 10.622 8.493 -1.593 1.00 83.06 196 ARG A C 1
ATOM 1509 O O . ARG A 1 196 ? 9.641 8.660 -2.323 1.00 83.06 196 ARG A O 1
ATOM 1516 N N . LEU A 1 197 ? 10.825 7.439 -0.819 1.00 90.00 197 LEU A N 1
ATOM 1517 C CA . LEU A 1 197 ? 9.847 6.402 -0.564 1.00 90.00 197 LEU A CA 1
ATOM 1518 C C . LEU A 1 197 ? 9.057 6.751 0.691 1.00 90.00 197 LEU A C 1
ATOM 1520 O O . LEU A 1 197 ? 9.593 7.303 1.658 1.00 90.00 197 LEU A O 1
ATOM 1524 N N . GLU A 1 198 ? 7.772 6.437 0.665 1.00 94.56 198 GLU A N 1
ATOM 1525 C CA . GLU A 1 198 ? 6.846 6.638 1.766 1.00 94.56 198 GLU A CA 1
ATOM 1526 C C . GLU A 1 198 ? 5.991 5.384 1.948 1.00 94.56 198 GLU A C 1
ATOM 1528 O O . GLU A 1 198 ? 5.447 4.852 0.981 1.00 94.56 198 GLU A O 1
ATOM 1533 N N . ILE A 1 199 ? 5.822 4.942 3.194 1.00 97.38 199 ILE A N 1
ATOM 1534 C CA . ILE A 1 199 ? 4.848 3.911 3.558 1.00 97.38 199 ILE A CA 1
ATOM 1535 C C . ILE A 1 199 ? 3.623 4.595 4.141 1.00 97.38 199 ILE A C 1
ATOM 1537 O O . ILE A 1 199 ? 3.700 5.275 5.169 1.00 97.38 199 ILE A O 1
ATOM 1541 N N . TRP A 1 200 ? 2.486 4.386 3.491 1.00 98.38 200 TRP A N 1
ATOM 1542 C CA . TRP A 1 200 ? 1.194 4.877 3.943 1.00 98.38 200 TRP A CA 1
ATOM 1543 C C . TRP A 1 200 ? 0.426 3.767 4.646 1.00 98.38 200 TRP A C 1
ATOM 1545 O O . TRP A 1 200 ? 0.201 2.704 4.066 1.00 98.38 200 TRP A O 1
ATOM 1555 N N . ARG A 1 201 ? -0.020 4.039 5.873 1.00 98.62 201 ARG A N 1
ATOM 1556 C CA . ARG A 1 201 ? -0.966 3.192 6.596 1.00 98.62 201 ARG A CA 1
ATOM 1557 C C . ARG A 1 201 ? -2.383 3.628 6.259 1.00 98.62 201 ARG A C 1
ATOM 1559 O O . ARG A 1 201 ? -2.674 4.817 6.331 1.00 98.62 201 ARG A O 1
ATOM 1566 N N . ILE A 1 202 ? -3.264 2.685 5.941 1.00 98.50 202 ILE A N 1
ATOM 1567 C CA . ILE A 1 202 ? -4.681 2.904 5.620 1.00 98.50 202 ILE A CA 1
ATOM 1568 C C . ILE A 1 202 ? -5.524 1.996 6.516 1.00 98.50 202 ILE A C 1
ATOM 1570 O O . ILE A 1 202 ? -5.317 0.783 6.533 1.00 98.50 202 ILE A O 1
ATOM 1574 N N . TRP A 1 203 ? -6.466 2.557 7.272 1.00 97.88 203 TRP A N 1
ATOM 1575 C CA . TRP A 1 203 ? -7.264 1.795 8.240 1.00 97.88 203 TRP A CA 1
ATOM 1576 C C . TRP A 1 203 ? -8.610 2.464 8.533 1.00 97.88 203 TRP A C 1
ATOM 1578 O O . TRP A 1 203 ? -8.853 3.610 8.150 1.00 97.88 203 TRP A O 1
ATOM 1588 N N . ARG A 1 204 ? -9.496 1.756 9.241 1.00 95.56 204 ARG A N 1
ATOM 1589 C CA . ARG A 1 204 ? -10.750 2.326 9.759 1.00 95.56 204 ARG A CA 1
ATOM 1590 C C . ARG A 1 204 ? -10.506 3.002 11.106 1.00 95.56 204 ARG A C 1
ATOM 1592 O O . ARG A 1 204 ? -10.120 2.350 12.075 1.00 95.56 204 ARG A O 1
ATOM 1599 N N . ARG A 1 205 ? -10.738 4.302 11.204 1.00 94.44 205 ARG A N 1
ATOM 1600 C CA . ARG A 1 205 ? -10.695 5.052 12.456 1.00 94.44 205 ARG A CA 1
ATOM 1601 C C . ARG A 1 205 ? -12.092 5.098 13.061 1.00 94.44 205 ARG A C 1
ATOM 1603 O O . ARG A 1 205 ? -12.984 5.721 12.497 1.00 94.44 205 ARG A O 1
ATOM 1610 N N . PHE A 1 206 ? -12.256 4.435 14.198 1.00 90.12 206 PHE A N 1
ATOM 1611 C CA . PHE A 1 206 ? -13.494 4.457 14.967 1.00 90.12 206 PHE A CA 1
ATOM 1612 C C . PHE A 1 206 ? -13.564 5.747 15.783 1.00 90.12 206 PHE A C 1
ATOM 1614 O O . PHE A 1 206 ? -12.569 6.164 16.381 1.00 90.12 206 PHE A O 1
ATOM 1621 N N . SER A 1 207 ? -14.722 6.393 15.756 1.00 85.19 207 SER A N 1
ATOM 1622 C CA . SER A 1 207 ? -15.056 7.497 16.644 1.00 85.19 207 SER A CA 1
ATOM 1623 C C . SER A 1 207 ? -15.408 6.909 18.008 1.00 85.19 207 SER A C 1
ATOM 1625 O O . SER A 1 207 ? -16.314 6.086 18.104 1.00 85.19 207 SER A O 1
ATOM 1627 N N . SER A 1 208 ? -14.648 7.296 19.030 1.00 60.97 208 SER A N 1
ATOM 1628 C CA . SER A 1 208 ? -14.967 7.056 20.442 1.00 60.97 208 SER A CA 1
ATOM 1629 C C . SER A 1 208 ? -16.169 7.869 20.896 1.00 60.97 208 SER A C 1
ATOM 1631 O O . SER A 1 208 ? -16.220 9.048 20.468 1.00 60.97 208 SER A O 1
#

Secondary structure (DSSP, 8-state):
--------PPPPPP-TT--TTTS--TTHHHHHHHHHHHSHHHHHHHHHHS----------------STTTTSPTT-EEEEEE----B--SSPPPPPPHHHHTTS-HHHHHHHHHHHHHB-SGGG-HHHHHHHHHHHHHEEEEEEEEEEEEGGG-HHHHHHHHHTSGGGS-EEETTEEEEEEEEEEEE----STT--EEEEEEEEEEE-

Radius of gyration: 20.7 Å; chains: 1; bounding box: 57×58×50 Å

Foldseek 3Di:
DDDDDDDDDDPDDDPVVDDCLPDPDPCVVVVQVVCLCPDPVNVVLCCVLDPPPPDDPDPDDDDDDDLQCPVPAWAPAAEAEDDALQAEDQAQQDDDDPVNVVVDDPVVVVVSVVSNRRYLYHLNCVSVLVNVLCVLGRHHQSHKYKYKHWPSNVVVVSCVVSCVDPSQDWDDDPPKTKGKDKDWRTWDPDPHDTPTMTIMMIHIDIDD